Protein AF-A0A8S3Q7H9-F1 (afdb_monomer)

Sequence (263 aa):
MASNHSEPCTARDHDEICCKECISQNHRACKNTRFIDLASKNFKQSQSFVDSEEQLSFILEALENLNKSCKENDSRIKQQETQIRKQIAKIKERIIKQVKFFEESLLKDLTEIKDKSVTRLKRQEKDIGDLITSSKVEKETLEFVSDHGSEKQPFVSISSSKLILEKIENKVKQISESFVATSLIFVESVQKENKTELGSIRLMKTPCSFPFVPYKVCQSQVPVVRKRKTTSFTHLYDIEMHGYSLVGVSGITVLEDKRLFFL

Foldseek 3Di:
DDDPPFQWKAQVVVRDIDGPVCCVPVVVVRPDIGGPVVVCVCVCVDPVVVVVVVVVVVVVVVVVVVVVVVVVVVVVVVVVVVVVVVVVVVVVVVVVVLVVVQVVVQVVQVVVVVVVVVVVVVVLVVVVVVLVVLVVVLVVVLVCCVVPNDPCSNVVSVVVVVVVLVVSLVVVVVCLQPDWDWDKDWAADDDDPDDSHRTHIDIDTHRDPDDDDRDDDDPDDDPPPPPPPPPDDPPDDPPPDPDDDDPDFDDWDQDPVRDTDID

Organism: Mytilus edulis (NCBI:txid6550)

Radius of gyration: 62.71 Å; Cα contacts (8 Å, |Δi|>4): 144; chains: 1; bounding box: 152×47×152 Å

pLDDT: mean 79.43, std 18.63, range [33.88, 97.75]

Secondary structure (DSSP, 8-state):
-----PPPEEETTTTEEE-HHHHHHTSTT-S-EEEHHHHSTTGGGSHHHHHHHHHHHHHHHHHHHHHHHHHHHHHHHHHHHHHHHHHHHHHHHHHHHHHHHHHHHHHHHHHHHHHHHHHHHHHHHHHHHHHHHHHHHHHHHHHHHHHH--TTHHHHHHHHHHHHHHHHHHHHHHHHHH-EEEEEEEEE----TT-S-SEEEEEEEEE------PPPPPP----------------------TT--------EEE-TTS-EEE-

Mean predicted aligned error: 16.5 Å

Structure (mmCIF, N/CA/C/O backbone):
data_AF-A0A8S3Q7H9-F1
#
_entry.id   AF-A0A8S3Q7H9-F1
#
loop_
_atom_site.group_PDB
_atom_site.id
_atom_site.type_symbol
_atom_site.label_atom_id
_atom_site.label_alt_id
_atom_site.label_comp_id
_atom_site.label_asym_id
_atom_site.label_entity_id
_atom_site.label_seq_id
_atom_site.pdbx_PDB_ins_code
_atom_site.Cartn_x
_atom_site.Cartn_y
_atom_site.Cartn_z
_atom_site.occupancy
_atom_site.B_iso_or_equiv
_atom_site.auth_seq_id
_atom_site.auth_comp_id
_atom_site.auth_asym_id
_atom_site.auth_atom_id
_atom_site.pdbx_PDB_model_num
ATOM 1 N N . MET A 1 1 ? 72.740 -21.141 -65.576 1.00 38.81 1 MET A N 1
ATOM 2 C CA . MET A 1 1 ? 71.669 -21.174 -66.594 1.00 38.81 1 MET A CA 1
ATOM 3 C C . MET A 1 1 ? 70.625 -20.158 -66.178 1.00 38.81 1 MET A C 1
ATOM 5 O O . MET A 1 1 ? 70.177 -20.217 -65.042 1.00 38.81 1 MET A O 1
ATOM 9 N N . ALA A 1 2 ? 70.381 -19.159 -67.024 1.00 36.28 2 ALA A N 1
ATOM 10 C CA . ALA A 1 2 ? 69.577 -17.987 -66.695 1.00 36.28 2 ALA A CA 1
ATOM 11 C C . ALA A 1 2 ? 68.101 -18.362 -66.489 1.00 36.28 2 ALA A C 1
ATOM 13 O O . ALA A 1 2 ? 67.516 -19.070 -67.308 1.00 36.28 2 ALA A O 1
ATOM 14 N N . SER A 1 3 ? 67.514 -17.888 -65.393 1.00 38.09 3 SER A N 1
ATOM 15 C CA . SER A 1 3 ? 66.082 -17.949 -65.123 1.00 38.09 3 SER A CA 1
ATOM 16 C C . SER A 1 3 ? 65.346 -17.072 -66.136 1.00 38.09 3 SER A C 1
ATOM 18 O O . SER A 1 3 ? 65.365 -15.846 -66.041 1.00 38.09 3 SER A O 1
ATOM 20 N N . ASN A 1 4 ? 64.725 -17.706 -67.132 1.00 42.19 4 ASN A N 1
ATOM 21 C CA . ASN A 1 4 ? 63.816 -17.055 -68.070 1.00 42.19 4 ASN A CA 1
ATOM 22 C C . ASN A 1 4 ? 62.607 -16.512 -67.297 1.00 42.19 4 ASN A C 1
ATOM 24 O O . ASN A 1 4 ? 61.641 -17.234 -67.060 1.00 42.19 4 ASN A O 1
ATOM 28 N N . HIS A 1 5 ? 62.651 -15.241 -66.905 1.00 48.75 5 HIS A N 1
ATOM 29 C CA . HIS A 1 5 ? 61.461 -14.517 -66.475 1.00 48.75 5 HIS A CA 1
ATOM 30 C C . HIS A 1 5 ? 60.537 -14.377 -67.690 1.00 48.75 5 HIS A C 1
ATOM 32 O O . HIS A 1 5 ? 60.765 -13.556 -68.573 1.00 48.75 5 HIS A O 1
ATOM 38 N N . SER A 1 6 ? 59.537 -15.253 -67.793 1.00 57.50 6 SER A N 1
ATOM 39 C CA . SER A 1 6 ? 58.535 -15.189 -68.853 1.00 57.50 6 SER A CA 1
ATOM 40 C C . SER A 1 6 ? 57.609 -13.999 -68.608 1.00 57.50 6 SER A C 1
ATOM 42 O O . SER A 1 6 ? 56.913 -13.974 -67.592 1.00 57.50 6 SER A O 1
ATOM 44 N N . GLU A 1 7 ? 57.585 -13.041 -69.532 1.00 60.06 7 GLU A N 1
ATOM 45 C CA . GLU A 1 7 ? 56.674 -11.895 -69.471 1.00 60.06 7 GLU A CA 1
ATOM 46 C C . GLU A 1 7 ? 55.203 -12.360 -69.462 1.00 60.06 7 GLU A C 1
ATOM 48 O O . GLU A 1 7 ? 54.816 -13.197 -70.291 1.00 60.06 7 GLU A O 1
ATOM 53 N N . PRO A 1 8 ? 54.372 -11.855 -68.530 1.00 68.12 8 PRO A N 1
ATOM 54 C CA . PRO A 1 8 ? 52.962 -12.205 -68.470 1.00 68.12 8 PRO A CA 1
ATOM 55 C C . PRO A 1 8 ? 52.205 -11.676 -69.691 1.00 68.12 8 PRO A C 1
ATOM 57 O O . PRO A 1 8 ? 52.510 -10.622 -70.256 1.00 68.12 8 PRO A O 1
ATOM 60 N N . CYS A 1 9 ? 51.183 -12.415 -70.101 1.00 73.62 9 CYS A N 1
ATOM 61 C CA . CYS A 1 9 ? 50.367 -12.107 -71.265 1.00 73.62 9 CYS A CA 1
ATOM 62 C C . CYS A 1 9 ? 48.879 -12.234 -70.901 1.00 73.62 9 CYS A C 1
ATOM 64 O O . CYS A 1 9 ? 48.514 -12.900 -69.941 1.00 73.62 9 CYS A O 1
ATOM 66 N N . THR A 1 10 ? 48.008 -11.583 -71.662 1.00 71.44 10 THR A N 1
ATOM 67 C CA . THR A 1 10 ? 46.552 -11.576 -71.451 1.00 71.44 10 THR A CA 1
ATOM 68 C C . THR A 1 10 ? 45.868 -12.318 -72.590 1.00 71.44 10 THR A C 1
ATOM 70 O O . THR A 1 10 ? 46.193 -12.074 -73.757 1.00 71.44 10 THR A O 1
ATOM 73 N N . ALA A 1 11 ? 44.936 -13.216 -72.271 1.00 77.31 11 ALA A N 1
ATOM 74 C CA . ALA A 1 11 ? 44.067 -13.871 -73.245 1.00 77.31 11 ALA A CA 1
ATOM 75 C C . ALA A 1 11 ? 42.687 -13.194 -73.206 1.00 77.31 11 ALA A C 1
ATOM 77 O O . ALA A 1 11 ? 41.846 -13.530 -72.377 1.00 77.31 11 ALA A O 1
ATOM 78 N N . ARG A 1 12 ? 42.440 -12.223 -74.101 1.00 67.00 12 ARG A N 1
ATOM 79 C CA . ARG A 1 12 ? 41.184 -11.437 -74.098 1.00 67.00 12 ARG A CA 1
ATOM 80 C C . ARG A 1 12 ? 39.926 -12.265 -74.324 1.00 67.00 12 ARG A C 1
ATOM 82 O O . ARG A 1 12 ? 38.855 -11.836 -73.923 1.00 67.00 12 ARG A O 1
ATOM 89 N N . ASP A 1 13 ? 40.056 -13.419 -74.969 1.00 74.44 13 ASP A N 1
ATOM 90 C CA . ASP A 1 13 ? 38.919 -14.302 -75.240 1.00 74.44 13 ASP A CA 1
ATOM 91 C C . ASP A 1 13 ? 38.351 -14.920 -73.938 1.00 74.44 13 ASP A C 1
ATOM 93 O O . ASP A 1 13 ? 37.234 -15.434 -73.948 1.00 74.44 13 ASP A O 1
ATOM 97 N N . HIS A 1 14 ? 39.090 -14.826 -72.820 1.00 76.44 14 HIS A N 1
ATOM 98 C CA . HIS A 1 14 ? 38.699 -15.328 -71.495 1.00 76.44 14 HIS A CA 1
ATOM 99 C C . HIS A 1 14 ? 38.845 -14.298 -70.360 1.00 76.44 14 HIS A C 1
ATOM 101 O O . HIS A 1 14 ? 38.475 -14.597 -69.235 1.00 76.44 14 HIS A O 1
ATOM 107 N N . ASP A 1 15 ? 39.361 -13.099 -70.652 1.00 75.88 15 ASP A N 1
ATOM 108 C CA . ASP A 1 15 ? 39.673 -12.045 -69.670 1.00 75.88 15 ASP A CA 1
ATOM 109 C C . ASP A 1 15 ? 40.596 -12.509 -68.520 1.00 75.88 15 ASP A C 1
ATOM 111 O O . ASP A 1 15 ? 40.444 -12.137 -67.360 1.00 75.88 15 ASP A O 1
ATOM 115 N N . GLU A 1 16 ? 41.587 -13.343 -68.856 1.00 81.12 16 GLU A N 1
ATOM 116 C CA . GLU A 1 16 ? 42.536 -13.925 -67.901 1.00 81.12 16 GLU A CA 1
ATOM 117 C C . GLU A 1 16 ? 43.980 -13.459 -68.163 1.00 81.12 16 GLU A C 1
ATOM 119 O O . GLU A 1 16 ? 44.413 -13.260 -69.308 1.00 81.12 16 GLU A O 1
ATOM 124 N N . ILE A 1 17 ? 44.755 -13.316 -67.080 1.00 85.25 17 ILE A N 1
ATOM 125 C CA . ILE A 1 17 ? 46.211 -13.134 -67.133 1.00 85.25 17 ILE A CA 1
ATOM 126 C C . ILE A 1 17 ? 46.859 -14.517 -67.082 1.00 85.25 17 ILE A C 1
ATOM 128 O O . ILE A 1 17 ? 46.689 -15.263 -66.119 1.00 85.25 17 ILE A O 1
ATOM 132 N N . CYS A 1 18 ? 47.650 -14.843 -68.097 1.00 82.12 18 CYS A N 1
ATOM 133 C CA . CYS A 1 18 ? 48.280 -16.144 -68.254 1.00 82.12 18 CYS A CA 1
ATOM 134 C C . CYS A 1 18 ? 49.805 -16.001 -68.353 1.00 82.12 18 CYS A C 1
ATOM 136 O O . CYS A 1 18 ? 50.338 -15.033 -68.907 1.00 82.12 18 CYS A O 1
ATOM 138 N N . CYS A 1 19 ? 50.538 -17.006 -67.872 1.00 84.56 19 CYS A N 1
ATOM 139 C CA . CYS A 1 19 ? 51.955 -17.121 -68.197 1.00 84.56 19 CYS A CA 1
ATOM 140 C C . CYS A 1 19 ? 52.137 -17.559 -69.664 1.00 84.56 19 CYS A C 1
ATOM 142 O O . CYS A 1 19 ? 51.211 -18.050 -70.320 1.00 84.56 19 CYS A O 1
ATOM 144 N N . LYS A 1 20 ? 53.360 -17.415 -70.182 1.00 81.81 20 LYS A N 1
ATOM 145 C CA . LYS A 1 20 ? 53.704 -17.771 -71.568 1.00 81.81 20 LYS A CA 1
ATOM 146 C C . LYS A 1 20 ? 53.416 -19.242 -71.907 1.00 81.81 20 LYS A C 1
ATOM 148 O O . LYS A 1 20 ? 53.042 -19.541 -73.039 1.00 81.81 20 LYS A O 1
ATOM 153 N N . GLU A 1 21 ? 53.578 -20.145 -70.941 1.00 83.88 21 GLU A N 1
ATOM 154 C CA . GLU A 1 21 ? 53.329 -21.584 -71.113 1.00 83.88 21 GLU A CA 1
ATOM 155 C C . GLU A 1 21 ? 51.835 -21.904 -71.215 1.00 83.88 21 GLU A C 1
ATOM 157 O O . GLU A 1 21 ? 51.423 -22.635 -72.112 1.00 83.88 21 GLU A O 1
ATOM 162 N N . CYS A 1 22 ? 50.996 -21.287 -70.379 1.00 83.19 22 CYS A N 1
ATOM 163 C CA . CYS A 1 22 ? 49.544 -21.439 -70.484 1.00 83.19 22 CYS A CA 1
ATOM 164 C C . CYS A 1 22 ? 49.024 -20.961 -71.845 1.00 83.19 22 CYS A C 1
ATOM 166 O O . CYS A 1 22 ? 48.135 -21.588 -72.419 1.00 83.19 22 CYS A O 1
ATOM 168 N N . ILE A 1 23 ? 49.605 -19.895 -72.409 1.00 80.75 23 ILE A N 1
ATOM 169 C CA . ILE A 1 23 ? 49.204 -19.415 -73.737 1.00 80.75 23 ILE A CA 1
ATOM 170 C C . ILE A 1 23 ? 49.595 -20.379 -74.851 1.00 80.75 23 ILE A C 1
ATOM 172 O O . ILE A 1 23 ? 48.806 -20.601 -75.767 1.00 80.75 23 ILE A O 1
ATOM 176 N N . SER A 1 24 ? 50.779 -20.985 -74.774 1.00 82.06 24 SER A N 1
ATOM 177 C CA . SER A 1 24 ? 51.229 -21.928 -75.799 1.00 82.06 24 SER A CA 1
ATOM 178 C C . SER A 1 24 ? 50.514 -23.281 -75.733 1.00 82.06 24 SER A C 1
ATOM 180 O O . SER A 1 24 ? 50.385 -23.936 -76.770 1.00 82.06 24 SER A O 1
ATOM 182 N N . GLN A 1 25 ? 50.037 -23.686 -74.552 1.00 85.00 25 GLN A N 1
ATOM 183 C CA . GLN A 1 25 ? 49.394 -24.985 -74.332 1.00 85.00 25 GLN A CA 1
ATOM 184 C C . GLN A 1 25 ? 47.864 -24.916 -74.379 1.00 85.00 25 GLN A C 1
ATOM 186 O O . GLN A 1 25 ? 47.245 -25.650 -75.145 1.00 85.00 25 GLN A O 1
ATOM 191 N N . ASN A 1 26 ? 47.259 -24.014 -73.606 1.00 82.69 26 ASN A N 1
ATOM 192 C CA . ASN A 1 26 ? 45.813 -24.001 -73.359 1.00 82.69 26 ASN A CA 1
ATOM 193 C C . ASN A 1 26 ? 45.081 -22.912 -74.151 1.00 82.69 26 ASN A C 1
ATOM 195 O O . ASN A 1 26 ? 43.916 -23.086 -74.496 1.00 82.69 26 ASN A O 1
ATOM 199 N N . HIS A 1 27 ? 45.770 -21.826 -74.513 1.00 82.19 27 HIS A N 1
ATOM 200 C CA . HIS A 1 27 ? 45.178 -20.701 -75.251 1.00 82.19 27 HIS A CA 1
ATOM 201 C C . HIS A 1 27 ? 45.748 -20.536 -76.664 1.00 82.19 27 HIS A C 1
ATOM 203 O O . HIS A 1 27 ? 45.635 -19.472 -77.267 1.00 82.19 27 HIS A O 1
ATOM 209 N N . ARG A 1 28 ? 46.327 -21.599 -77.243 1.00 78.62 28 ARG A N 1
ATOM 210 C CA . ARG A 1 28 ? 46.932 -21.562 -78.588 1.00 78.62 28 ARG A CA 1
ATOM 211 C C . ARG A 1 28 ? 45.926 -21.202 -79.689 1.00 78.62 28 ARG A C 1
ATOM 213 O O . ARG A 1 28 ? 46.313 -20.676 -80.728 1.00 78.62 28 ARG A O 1
ATOM 220 N N . ALA A 1 29 ? 44.650 -21.516 -79.465 1.00 80.19 29 ALA A N 1
ATOM 221 C CA . ALA A 1 29 ? 43.545 -21.189 -80.362 1.00 80.19 29 ALA A CA 1
ATOM 222 C C . ALA A 1 29 ? 42.923 -19.802 -80.100 1.00 80.19 29 ALA A C 1
ATOM 224 O O . ALA A 1 29 ? 42.110 -19.349 -80.910 1.00 80.19 29 ALA A O 1
ATOM 225 N N . CYS A 1 30 ? 43.294 -19.123 -79.009 1.00 82.75 30 CYS A N 1
ATOM 226 C CA . CYS A 1 30 ? 42.812 -17.779 -78.709 1.00 82.75 30 CYS A CA 1
ATOM 227 C C . CYS A 1 30 ? 43.426 -16.791 -79.701 1.00 82.75 30 CYS A C 1
ATOM 229 O O . CYS A 1 30 ? 44.640 -16.745 -79.903 1.00 82.75 30 CYS A O 1
ATOM 231 N N . LYS A 1 31 ? 42.575 -15.995 -80.343 1.00 77.38 31 LYS A N 1
ATOM 232 C CA . LYS A 1 31 ? 42.990 -15.093 -81.427 1.00 77.38 31 LYS A CA 1
ATOM 233 C C . LYS A 1 31 ? 43.490 -13.753 -80.894 1.00 77.38 31 LYS A C 1
ATOM 235 O O . LYS A 1 31 ? 44.189 -13.039 -81.607 1.00 77.38 31 LYS A O 1
ATOM 240 N N . ASN A 1 32 ? 43.157 -13.421 -79.646 1.00 78.56 32 ASN A N 1
ATOM 241 C CA . ASN A 1 32 ? 43.410 -12.110 -79.055 1.00 78.56 32 ASN A CA 1
ATOM 242 C C . ASN A 1 32 ? 44.329 -12.180 -77.826 1.00 78.56 32 ASN A C 1
ATOM 244 O O . ASN A 1 32 ? 43.972 -11.715 -76.742 1.00 78.56 32 ASN A O 1
ATOM 248 N N . THR A 1 33 ? 45.529 -12.737 -77.987 1.00 80.31 33 THR A N 1
ATOM 249 C CA . THR A 1 33 ? 46.564 -12.704 -76.942 1.00 80.31 33 THR A CA 1
ATOM 250 C C . THR A 1 33 ? 47.440 -11.456 -77.073 1.00 80.31 33 THR A C 1
ATOM 252 O O . THR A 1 33 ? 47.929 -11.164 -78.166 1.00 80.31 33 THR A O 1
ATOM 255 N N . ARG A 1 34 ? 47.673 -10.716 -75.982 1.00 81.00 34 ARG A N 1
ATOM 256 C CA . ARG A 1 34 ? 48.571 -9.541 -75.959 1.00 81.00 34 ARG A CA 1
ATOM 257 C C . ARG A 1 34 ? 49.481 -9.563 -74.734 1.00 81.00 34 ARG A C 1
ATOM 259 O O . ARG A 1 34 ? 49.037 -9.967 -73.663 1.00 81.00 34 ARG A O 1
ATOM 266 N N . PHE A 1 35 ? 50.719 -9.082 -74.867 1.00 84.25 35 PHE A N 1
ATOM 267 C CA . PHE A 1 35 ? 51.605 -8.857 -73.717 1.00 84.25 35 PHE A CA 1
ATOM 268 C C . PHE A 1 35 ? 50.964 -7.893 -72.718 1.00 84.25 35 PHE A C 1
ATOM 270 O O . PHE A 1 35 ? 50.289 -6.938 -73.120 1.00 84.25 35 PHE A O 1
ATOM 277 N N . ILE A 1 36 ? 51.183 -8.132 -71.424 1.00 83.38 36 ILE A N 1
ATOM 278 C CA . ILE A 1 36 ? 50.558 -7.337 -70.364 1.00 83.38 36 ILE A CA 1
ATOM 279 C C . ILE A 1 36 ? 50.950 -5.855 -70.435 1.00 83.38 36 ILE A C 1
ATOM 281 O O . ILE A 1 36 ? 50.100 -5.001 -70.207 1.00 83.38 36 ILE A O 1
ATOM 285 N N . ASP A 1 37 ? 52.176 -5.526 -70.846 1.00 81.44 37 ASP A N 1
ATOM 286 C CA . ASP A 1 37 ? 52.644 -4.136 -70.971 1.00 81.44 37 ASP A CA 1
ATOM 287 C C . ASP A 1 37 ? 51.863 -3.352 -72.035 1.00 81.44 37 ASP A C 1
ATOM 289 O O . ASP A 1 37 ? 51.555 -2.173 -71.873 1.00 81.44 37 ASP A O 1
ATOM 293 N N . LEU A 1 38 ? 51.480 -4.028 -73.122 1.00 81.38 38 LEU A N 1
ATOM 294 C CA . LEU A 1 38 ? 50.647 -3.458 -74.182 1.00 81.38 38 LEU A CA 1
ATOM 295 C C . LEU A 1 38 ? 49.169 -3.405 -73.781 1.00 81.38 38 LEU A C 1
ATOM 297 O O . LEU A 1 38 ? 48.474 -2.469 -74.169 1.00 81.38 38 LEU A O 1
ATOM 301 N N . ALA A 1 39 ? 48.686 -4.398 -73.029 1.00 80.25 39 ALA A N 1
ATOM 302 C CA . ALA A 1 39 ? 47.300 -4.463 -72.563 1.00 80.25 39 ALA A CA 1
ATOM 303 C C . ALA A 1 39 ? 47.006 -3.475 -71.419 1.00 80.25 39 ALA A C 1
ATOM 305 O O . ALA A 1 39 ? 45.912 -2.922 -71.357 1.00 80.25 39 ALA A O 1
ATOM 306 N N . SER A 1 40 ? 47.986 -3.225 -70.549 1.00 84.62 40 SER A N 1
ATOM 307 C CA . SER A 1 40 ? 47.902 -2.289 -69.420 1.00 84.62 40 SER A CA 1
ATOM 308 C C . SER A 1 40 ? 48.192 -0.838 -69.815 1.00 84.62 40 SER A C 1
ATOM 310 O O . SER A 1 40 ? 47.934 0.084 -69.033 1.00 84.62 40 SER A O 1
ATOM 312 N N . LYS A 1 41 ? 48.702 -0.606 -71.033 1.00 87.69 41 LYS A N 1
ATOM 313 C CA . LYS A 1 41 ? 48.972 0.738 -71.539 1.00 87.69 41 LYS A CA 1
ATOM 314 C C . LYS A 1 41 ? 47.684 1.558 -71.541 1.00 87.69 41 LYS A C 1
ATOM 316 O O . LYS A 1 41 ? 46.697 1.196 -72.172 1.00 87.69 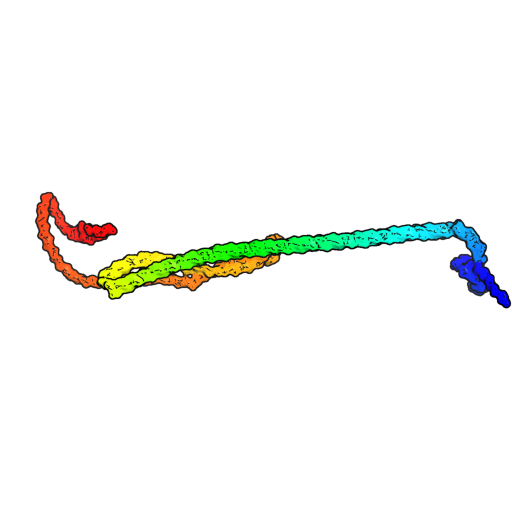41 LYS A O 1
ATOM 321 N N . ASN A 1 42 ? 47.725 2.687 -70.845 1.00 86.31 42 ASN A N 1
ATOM 322 C CA . ASN A 1 42 ? 46.598 3.587 -70.613 1.00 86.31 42 ASN A CA 1
ATOM 323 C C . ASN A 1 42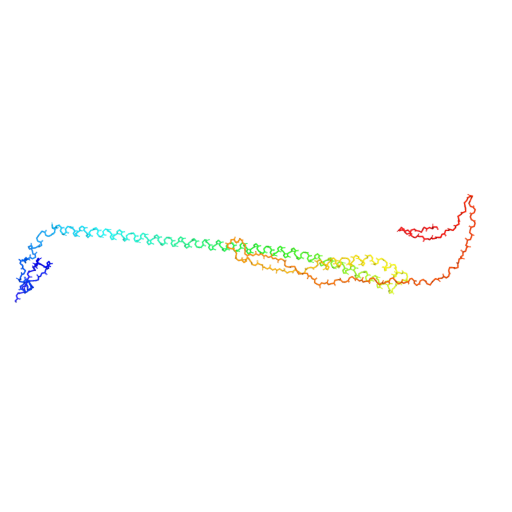 ? 45.418 2.993 -69.809 1.00 86.31 42 ASN A C 1
ATOM 325 O O . ASN A 1 42 ? 44.348 3.595 -69.776 1.00 86.31 42 ASN A O 1
ATOM 329 N N . PHE A 1 43 ? 45.574 1.835 -69.147 1.00 87.38 43 PHE A N 1
ATOM 330 C CA . PHE A 1 43 ? 44.482 1.208 -68.385 1.00 87.38 43 PHE A CA 1
ATOM 331 C C . PHE A 1 43 ? 43.998 2.086 -67.224 1.00 87.38 43 PHE A C 1
ATOM 333 O O . PHE A 1 43 ? 42.801 2.156 -66.971 1.00 87.38 43 PHE A O 1
ATOM 340 N N . LYS A 1 44 ? 44.903 2.838 -66.583 1.00 88.81 44 LYS A N 1
ATOM 341 C CA . LYS A 1 44 ? 44.552 3.825 -65.545 1.00 88.81 44 LYS A CA 1
ATOM 342 C C . LYS A 1 44 ? 43.664 4.962 -66.065 1.00 88.81 44 LYS A C 1
ATOM 344 O O . LYS A 1 44 ? 42.975 5.596 -65.284 1.00 88.81 44 LYS A O 1
ATOM 349 N N . GLN A 1 45 ? 43.701 5.232 -67.369 1.00 91.88 45 GLN A N 1
ATOM 350 C CA . GLN A 1 45 ? 42.846 6.208 -68.046 1.00 91.88 45 GLN A CA 1
ATOM 351 C C . GLN A 1 45 ? 41.614 5.551 -68.690 1.00 91.88 45 GLN A C 1
ATOM 353 O O . GLN A 1 45 ? 40.842 6.232 -69.361 1.00 91.88 45 GLN A O 1
ATOM 358 N N . SER A 1 46 ? 41.444 4.231 -68.550 1.00 93.25 46 SER A N 1
ATOM 359 C CA . SER A 1 46 ? 40.263 3.540 -69.063 1.00 93.25 46 SER A CA 1
ATOM 360 C C . SER A 1 46 ? 39.044 3.857 -68.204 1.00 93.25 46 SER A C 1
ATOM 362 O O . SER A 1 46 ? 39.155 3.978 -66.983 1.00 93.25 46 SER A O 1
ATOM 364 N N . GLN A 1 47 ? 37.872 3.929 -68.838 1.00 93.19 47 GLN A N 1
ATOM 365 C CA . GLN A 1 47 ? 36.619 4.189 -68.132 1.00 93.19 47 GLN A CA 1
ATOM 366 C C . GLN A 1 47 ? 36.363 3.149 -67.033 1.00 93.19 47 GLN A C 1
ATOM 368 O O . GLN A 1 47 ? 35.993 3.519 -65.935 1.00 93.19 47 GLN A O 1
ATOM 373 N N . SER A 1 48 ? 36.666 1.867 -67.270 1.00 90.06 48 SER A N 1
ATOM 374 C CA . SER A 1 48 ? 36.471 0.805 -66.273 1.00 90.06 48 SER A CA 1
ATOM 375 C C . SER A 1 48 ? 37.318 0.982 -65.010 1.00 90.06 48 SER A C 1
ATOM 377 O O . SER A 1 48 ? 36.870 0.612 -63.927 1.00 90.06 48 SER A O 1
ATOM 379 N N . PHE A 1 49 ? 38.534 1.530 -65.131 1.00 93.62 49 PHE A N 1
ATOM 380 C CA . PHE A 1 49 ? 39.364 1.846 -63.967 1.00 93.62 49 PHE A CA 1
ATOM 381 C C . PHE A 1 49 ? 38.766 3.014 -63.177 1.00 93.62 49 PHE A C 1
ATOM 383 O O . PHE A 1 49 ? 38.601 2.892 -61.967 1.00 93.62 49 PHE A O 1
ATOM 390 N N . VAL A 1 50 ? 38.383 4.092 -63.873 1.00 95.00 50 VAL A N 1
ATOM 391 C CA . VAL A 1 50 ? 37.740 5.272 -63.270 1.00 95.00 50 VAL A CA 1
ATOM 392 C C . VAL A 1 50 ? 36.421 4.887 -62.590 1.00 95.00 50 VAL A C 1
ATOM 394 O O . VAL A 1 50 ? 36.242 5.179 -61.414 1.00 95.00 50 VAL A O 1
ATOM 397 N N . ASP A 1 51 ? 35.552 4.135 -63.270 1.00 95.50 51 ASP A N 1
ATOM 398 C CA . ASP A 1 51 ? 34.278 3.650 -62.725 1.00 95.50 51 ASP A CA 1
ATOM 399 C C . ASP A 1 51 ? 34.492 2.794 -61.469 1.00 95.50 51 ASP A C 1
ATOM 401 O O . ASP A 1 51 ? 33.745 2.910 -60.501 1.00 95.50 51 ASP A O 1
ATOM 405 N N . SER A 1 52 ? 35.511 1.925 -61.464 1.00 95.00 52 SER A N 1
ATOM 406 C CA . SER A 1 52 ? 35.821 1.077 -60.304 1.00 95.00 52 SER A CA 1
ATOM 407 C C . SER A 1 52 ? 36.341 1.898 -59.121 1.00 95.00 52 SER A C 1
ATOM 409 O O . SER A 1 52 ? 35.981 1.623 -57.978 1.00 95.00 52 SER A O 1
ATOM 411 N N . GLU A 1 53 ? 37.175 2.909 -59.378 1.00 96.06 53 GLU A N 1
ATOM 412 C CA . GLU A 1 53 ? 37.684 3.833 -58.359 1.00 96.06 53 GLU A CA 1
ATOM 413 C C . GLU A 1 53 ? 36.560 4.689 -57.754 1.00 96.06 53 GLU A C 1
ATOM 415 O O . GLU A 1 53 ? 36.465 4.813 -56.528 1.00 96.06 53 GLU A O 1
ATOM 420 N N . GLU A 1 54 ? 35.662 5.216 -58.589 1.00 96.38 54 GLU A N 1
ATOM 421 C CA . GLU A 1 54 ? 34.471 5.951 -58.152 1.00 96.38 54 GLU A CA 1
ATOM 422 C C . GLU A 1 54 ? 33.517 5.054 -57.351 1.00 96.38 54 GLU A C 1
ATOM 424 O O . GLU A 1 54 ? 33.070 5.441 -56.269 1.00 96.38 54 GLU A O 1
ATOM 429 N N . GLN A 1 55 ? 33.254 3.826 -57.818 1.00 97.12 55 GLN A N 1
ATOM 430 C CA . GLN A 1 55 ? 32.418 2.858 -57.100 1.00 97.12 55 GLN A CA 1
ATOM 431 C C . GLN A 1 55 ? 33.004 2.498 -55.735 1.00 97.12 55 GLN A C 1
ATOM 433 O O . GLN A 1 55 ? 32.276 2.486 -54.742 1.00 97.12 55 GLN A O 1
ATOM 438 N N . LEU A 1 56 ? 34.309 2.223 -55.657 1.00 97.19 56 LEU A N 1
ATOM 439 C CA . LEU A 1 56 ? 34.973 1.938 -54.385 1.00 97.19 56 LEU A 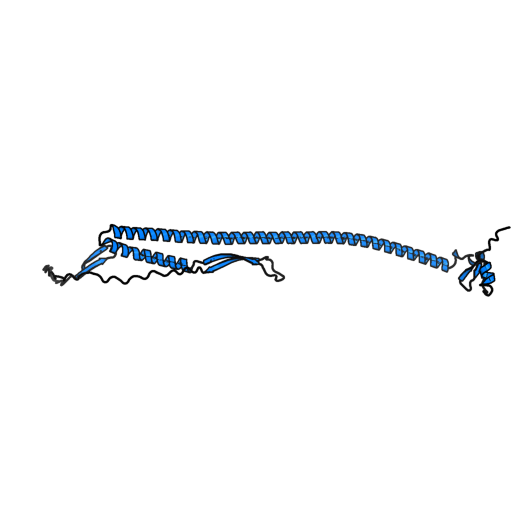CA 1
ATOM 440 C C . LEU A 1 56 ? 34.920 3.141 -53.443 1.00 97.19 56 LEU A C 1
ATOM 442 O O . LEU A 1 56 ? 34.645 2.960 -52.259 1.00 97.19 56 LEU A O 1
ATOM 446 N N . SER A 1 57 ? 35.122 4.356 -53.956 1.00 97.44 57 SER A N 1
ATOM 447 C CA . SER A 1 57 ? 35.037 5.580 -53.152 1.00 97.44 57 SER A CA 1
ATOM 448 C C . SER A 1 57 ? 33.629 5.783 -52.587 1.00 97.44 57 SER A C 1
ATOM 450 O O . SER A 1 57 ? 33.473 6.018 -51.390 1.00 97.44 57 SER A O 1
ATOM 452 N N . PHE A 1 58 ? 32.598 5.591 -53.416 1.00 97.44 58 PHE A N 1
ATOM 453 C CA . PHE A 1 58 ? 31.198 5.648 -52.991 1.00 97.44 58 PHE A CA 1
ATOM 454 C C . PHE A 1 58 ? 30.866 4.580 -51.936 1.00 97.44 58 PHE A C 1
ATOM 456 O O . PHE A 1 58 ? 30.219 4.875 -50.930 1.00 97.44 58 PHE A O 1
ATOM 463 N N . ILE A 1 59 ? 31.328 3.338 -52.130 1.00 97.44 59 ILE A N 1
ATOM 464 C CA . ILE A 1 59 ? 31.130 2.250 -51.161 1.00 97.44 59 ILE A CA 1
ATOM 465 C C . ILE A 1 59 ? 31.810 2.585 -49.830 1.00 97.44 59 ILE A C 1
ATOM 467 O O . ILE A 1 59 ? 31.206 2.383 -48.776 1.00 97.44 59 ILE A O 1
ATOM 471 N N . LEU A 1 60 ? 33.040 3.103 -49.858 1.00 97.62 60 LEU A N 1
ATOM 472 C CA . LEU A 1 60 ? 33.764 3.497 -48.649 1.00 97.62 60 LEU A CA 1
ATOM 473 C C . LEU A 1 60 ? 33.020 4.596 -47.885 1.00 97.62 60 LEU A C 1
ATOM 475 O O . LEU A 1 60 ? 32.783 4.436 -46.688 1.00 97.62 60 LEU A O 1
ATOM 479 N N . GLU A 1 61 ? 32.564 5.647 -48.568 1.00 97.56 61 GLU A N 1
ATOM 480 C CA . GLU A 1 61 ? 31.771 6.715 -47.949 1.00 97.56 61 GLU A CA 1
ATOM 481 C C . GLU A 1 61 ? 30.464 6.173 -47.337 1.00 97.56 61 GLU A C 1
ATOM 483 O O . GLU A 1 61 ? 30.099 6.506 -46.204 1.00 97.56 61 GLU A O 1
ATOM 488 N N . ALA A 1 62 ? 29.765 5.280 -48.045 1.00 96.62 62 ALA A N 1
ATOM 489 C CA . ALA A 1 62 ? 28.559 4.636 -47.533 1.00 96.62 62 ALA A CA 1
ATOM 490 C C . ALA A 1 62 ? 28.840 3.800 -46.270 1.00 96.62 62 ALA A C 1
ATOM 492 O O . ALA A 1 62 ? 28.082 3.873 -45.298 1.00 96.62 62 ALA A O 1
ATOM 493 N N . LEU A 1 63 ? 29.938 3.038 -46.247 1.00 97.12 63 LEU A N 1
ATOM 494 C CA . LEU A 1 63 ? 30.348 2.240 -45.088 1.00 97.12 63 LEU A CA 1
ATOM 495 C C . LEU A 1 63 ? 30.735 3.116 -43.889 1.00 97.12 63 LEU A C 1
ATOM 497 O O . LEU A 1 63 ? 30.372 2.793 -42.754 1.00 97.12 63 LEU A O 1
ATOM 501 N N . GLU A 1 64 ? 31.423 4.235 -44.114 1.00 97.75 64 GLU A N 1
ATOM 502 C CA . GLU A 1 64 ? 31.759 5.197 -43.062 1.00 97.75 64 GLU A CA 1
ATOM 503 C C . GLU A 1 64 ? 30.504 5.831 -42.450 1.00 97.75 64 GLU A C 1
ATOM 505 O O . GLU A 1 64 ? 30.361 5.876 -41.221 1.00 97.75 64 GLU A O 1
ATOM 510 N N . ASN A 1 65 ? 29.552 6.238 -43.294 1.00 96.88 65 ASN A N 1
ATOM 511 C CA . ASN A 1 65 ? 28.265 6.780 -42.863 1.00 96.88 65 ASN A CA 1
ATOM 512 C C . ASN A 1 65 ? 27.438 5.749 -42.076 1.00 96.88 65 ASN A C 1
ATOM 514 O O . ASN A 1 65 ? 26.888 6.073 -41.018 1.00 96.88 65 ASN A O 1
ATOM 518 N N . LEU A 1 66 ? 27.399 4.491 -42.530 1.00 96.75 66 LEU A N 1
ATOM 519 C CA . LEU A 1 66 ? 26.751 3.396 -41.801 1.00 96.75 66 LEU A CA 1
ATOM 520 C C . LEU A 1 66 ? 27.410 3.158 -40.439 1.00 96.75 66 LEU A C 1
ATOM 522 O O . LEU A 1 66 ? 26.713 3.059 -39.429 1.00 96.75 66 LEU A O 1
ATOM 526 N N . ASN A 1 67 ? 28.742 3.124 -40.376 1.00 96.31 67 ASN A N 1
ATOM 527 C CA . ASN A 1 67 ? 29.476 2.950 -39.123 1.00 96.31 67 ASN A CA 1
ATOM 528 C C . ASN A 1 67 ? 29.187 4.090 -38.131 1.00 96.31 67 ASN A C 1
ATOM 530 O O . ASN A 1 67 ? 28.975 3.849 -36.940 1.00 96.31 67 ASN A O 1
ATOM 534 N N . LYS A 1 68 ? 29.126 5.336 -38.616 1.00 97.06 68 LYS A N 1
ATOM 535 C CA . LYS A 1 68 ? 28.737 6.493 -37.801 1.00 97.06 68 LYS A CA 1
ATOM 536 C C . LYS A 1 68 ? 27.310 6.346 -37.269 1.00 97.06 68 LYS A C 1
ATOM 538 O O . LYS A 1 68 ? 27.105 6.478 -36.063 1.00 97.06 68 LYS A O 1
ATOM 543 N N . SER A 1 69 ? 26.354 5.986 -38.127 1.00 96.31 69 SER A N 1
ATOM 544 C CA . SER A 1 69 ? 24.961 5.759 -37.723 1.00 96.31 69 SER A CA 1
ATOM 545 C C . SER A 1 69 ? 24.831 4.640 -36.681 1.00 96.31 69 SER A C 1
ATOM 547 O O . SER A 1 69 ? 24.118 4.791 -35.689 1.00 96.31 69 SER A O 1
ATOM 549 N N . CYS A 1 70 ? 25.577 3.540 -36.835 1.00 95.75 70 CYS A N 1
ATOM 550 C CA . CYS A 1 70 ? 25.629 2.459 -35.850 1.00 95.75 70 CYS A CA 1
ATOM 551 C C . CYS A 1 70 ? 26.118 2.948 -34.478 1.00 95.75 70 CYS A C 1
ATOM 553 O O . CYS A 1 70 ? 25.499 2.629 -33.462 1.00 95.75 70 CYS A O 1
ATOM 555 N N . LYS A 1 71 ? 27.181 3.762 -34.433 1.00 96.62 71 LYS A N 1
ATOM 556 C CA . LYS A 1 71 ? 27.707 4.337 -33.181 1.00 96.62 71 LYS A CA 1
ATOM 557 C C . LYS A 1 71 ? 26.720 5.302 -32.521 1.00 96.62 71 LYS A C 1
ATOM 559 O O . LYS A 1 71 ? 26.550 5.275 -31.302 1.00 96.62 71 LYS A O 1
ATOM 564 N N . GLU A 1 72 ? 26.053 6.138 -33.312 1.00 96.69 72 GLU A N 1
ATOM 565 C CA . GLU A 1 72 ? 25.016 7.051 -32.817 1.00 96.69 72 GLU A CA 1
ATOM 566 C C . GLU A 1 72 ? 23.814 6.282 -32.252 1.00 96.69 72 GLU A C 1
ATOM 568 O O . GLU A 1 72 ? 23.323 6.604 -31.167 1.00 96.69 72 GLU A O 1
ATOM 573 N N . ASN A 1 73 ? 23.382 5.221 -32.940 1.00 96.19 73 ASN A N 1
ATOM 574 C CA . ASN A 1 73 ? 22.304 4.350 -32.482 1.00 96.19 73 ASN A CA 1
ATOM 575 C C . ASN A 1 73 ? 22.666 3.618 -31.182 1.00 96.19 73 ASN A C 1
ATOM 577 O O . ASN A 1 73 ? 21.847 3.604 -30.266 1.00 96.19 73 ASN A O 1
ATOM 581 N N . ASP A 1 74 ? 23.878 3.066 -31.063 1.00 96.81 74 ASP A N 1
ATOM 582 C CA . ASP A 1 74 ? 24.356 2.424 -29.827 1.00 96.81 74 ASP A CA 1
ATOM 583 C C . ASP A 1 74 ? 24.343 3.403 -28.640 1.00 96.81 74 ASP A C 1
ATOM 585 O O . ASP A 1 74 ? 23.800 3.104 -27.573 1.00 96.81 74 ASP A O 1
ATOM 589 N N . SER A 1 75 ? 24.853 4.622 -28.847 1.00 97.06 75 SER A N 1
ATOM 590 C CA . SER A 1 75 ? 24.814 5.681 -27.834 1.00 97.06 75 SER A CA 1
ATOM 591 C C . SER A 1 75 ? 23.376 6.030 -27.429 1.00 97.06 75 SER A C 1
ATOM 593 O O . SER A 1 75 ? 23.059 6.093 -26.236 1.00 97.06 75 SER A O 1
ATOM 595 N N . ARG A 1 76 ? 22.470 6.183 -28.405 1.00 97.50 76 ARG A N 1
ATOM 596 C CA . ARG A 1 76 ? 21.051 6.468 -28.151 1.00 97.50 76 ARG A CA 1
ATOM 597 C C . ARG A 1 76 ? 20.378 5.349 -27.358 1.00 97.50 76 ARG A C 1
ATOM 599 O O . ARG A 1 76 ? 19.656 5.647 -26.409 1.00 97.50 76 ARG A O 1
ATOM 606 N N . ILE A 1 77 ? 20.638 4.086 -27.694 1.00 97.31 77 ILE A N 1
ATOM 607 C CA . ILE A 1 77 ? 20.085 2.926 -26.980 1.00 97.31 77 ILE A CA 1
ATOM 608 C C . ILE A 1 77 ? 20.556 2.922 -25.520 1.00 97.31 77 ILE A C 1
ATOM 610 O O . ILE A 1 77 ? 19.731 2.808 -24.615 1.00 97.31 77 ILE A O 1
ATOM 614 N N . LYS A 1 78 ? 21.850 3.140 -25.261 1.00 97.25 78 LYS A N 1
ATOM 615 C CA . LYS A 1 78 ? 22.401 3.217 -23.892 1.00 97.25 78 LYS A CA 1
ATOM 616 C C . LYS A 1 78 ? 21.794 4.363 -23.076 1.00 97.25 78 LYS A C 1
ATOM 618 O O . LYS A 1 78 ? 21.492 4.210 -21.885 1.00 97.25 78 LYS A O 1
ATOM 623 N N . GLN A 1 79 ? 21.577 5.518 -23.707 1.00 97.12 79 GLN A N 1
ATOM 624 C CA . GLN A 1 79 ? 20.893 6.646 -23.071 1.00 97.12 79 GLN A CA 1
ATOM 625 C C . GLN A 1 79 ? 19.434 6.309 -22.740 1.00 97.12 79 GLN A C 1
ATOM 627 O O . GLN A 1 79 ? 18.989 6.564 -21.618 1.00 97.12 79 GLN A O 1
ATOM 632 N N . GLN A 1 80 ? 18.704 5.701 -23.679 1.00 96.75 80 GLN A N 1
ATOM 633 C CA . GLN A 1 80 ? 17.319 5.270 -23.479 1.00 96.75 80 GLN A CA 1
ATOM 634 C C . GLN A 1 80 ? 17.208 4.223 -22.367 1.00 96.75 80 GLN A C 1
ATOM 636 O O . GLN A 1 80 ? 16.359 4.363 -21.489 1.00 96.75 80 GLN A O 1
ATOM 641 N N . GLU A 1 81 ? 18.101 3.234 -22.327 1.00 97.38 81 GLU A N 1
ATOM 642 C CA . GLU A 1 81 ? 18.151 2.241 -21.252 1.00 97.38 81 GLU A CA 1
ATOM 643 C C . GLU A 1 81 ? 18.306 2.918 -19.882 1.00 97.38 81 GLU A C 1
ATOM 645 O O . GLU A 1 81 ? 17.564 2.634 -18.938 1.00 97.38 81 GLU A O 1
ATOM 650 N N . THR A 1 82 ? 19.225 3.880 -19.779 1.00 97.25 82 THR A N 1
ATOM 651 C CA . THR A 1 82 ? 19.449 4.640 -18.544 1.00 97.25 82 THR A CA 1
ATOM 652 C C . THR A 1 82 ? 18.201 5.426 -18.128 1.00 97.25 82 THR A C 1
ATOM 654 O O . THR A 1 82 ? 17.856 5.474 -16.942 1.00 97.25 82 THR A O 1
ATOM 657 N N . GLN A 1 83 ? 17.497 6.040 -19.082 1.00 97.75 83 GLN A N 1
ATOM 658 C CA . GLN A 1 83 ? 16.247 6.756 -18.818 1.00 97.75 83 GLN A CA 1
ATOM 659 C C . GLN A 1 83 ? 15.135 5.810 -18.352 1.00 97.75 83 GLN A C 1
ATOM 661 O O . GLN A 1 83 ? 14.472 6.105 -17.356 1.00 97.75 83 GLN A O 1
ATOM 666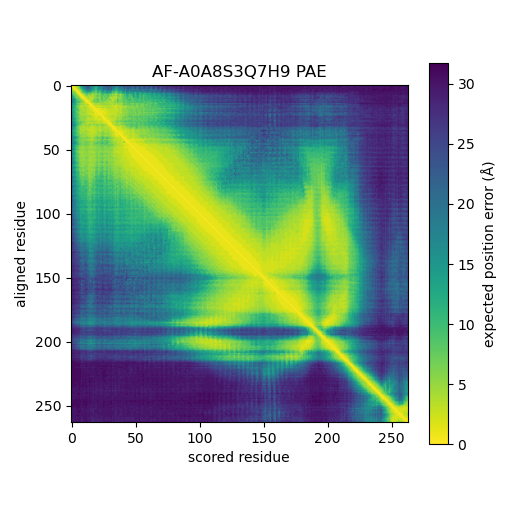 N N . ILE A 1 84 ? 14.976 4.657 -19.005 1.00 97.12 84 ILE A N 1
ATOM 667 C CA . ILE A 1 84 ? 14.000 3.627 -18.633 1.00 97.12 84 ILE A CA 1
ATOM 668 C C . ILE A 1 84 ? 14.283 3.119 -17.216 1.00 97.12 84 ILE A C 1
ATOM 670 O O . ILE A 1 84 ? 13.379 3.100 -16.382 1.00 97.12 84 ILE A O 1
ATOM 674 N N . ARG A 1 85 ? 15.543 2.807 -16.879 1.00 97.31 85 ARG A N 1
ATOM 675 C CA . ARG A 1 85 ? 15.937 2.404 -15.515 1.00 97.31 85 ARG A CA 1
ATOM 676 C C . ARG A 1 85 ? 15.542 3.454 -14.470 1.00 97.31 85 ARG A C 1
ATOM 678 O O . ARG A 1 85 ? 14.984 3.105 -13.429 1.00 97.31 85 ARG A O 1
ATOM 685 N N . LYS A 1 86 ? 15.759 4.745 -14.755 1.00 97.25 86 LYS A N 1
ATOM 686 C CA . LYS A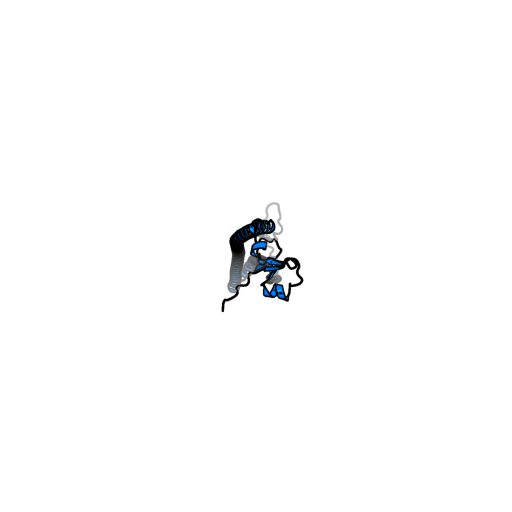 1 86 ? 15.327 5.850 -13.874 1.00 97.25 86 LYS A CA 1
ATOM 687 C C . LYS A 1 86 ? 13.803 5.925 -13.742 1.00 97.25 86 LYS A C 1
ATOM 689 O O . LYS A 1 86 ? 13.301 6.174 -12.647 1.00 97.25 86 LYS A O 1
ATOM 694 N N . GLN A 1 87 ? 13.059 5.724 -14.828 1.00 96.69 87 GLN A N 1
ATOM 695 C CA . GLN A 1 87 ? 11.594 5.718 -14.798 1.00 96.69 87 GLN A CA 1
ATOM 696 C C . GLN A 1 87 ? 11.048 4.545 -13.973 1.00 96.69 87 GLN A C 1
ATOM 698 O O . GLN A 1 87 ? 10.174 4.759 -13.132 1.00 96.69 87 GLN A O 1
ATOM 703 N N . ILE A 1 88 ? 11.609 3.343 -14.137 1.00 95.38 88 ILE A N 1
ATOM 704 C CA . ILE A 1 88 ? 11.264 2.156 -13.340 1.00 95.38 88 ILE A CA 1
ATOM 705 C C . ILE A 1 88 ? 11.510 2.422 -11.849 1.00 95.38 88 ILE A C 1
ATOM 707 O O . ILE A 1 88 ? 10.626 2.170 -11.029 1.00 95.38 88 ILE A O 1
ATOM 711 N N . ALA A 1 89 ? 12.664 2.994 -11.489 1.00 96.00 89 ALA A N 1
ATOM 712 C CA . ALA A 1 89 ? 12.968 3.348 -10.101 1.00 96.00 89 ALA A CA 1
ATOM 713 C C . ALA A 1 89 ? 11.937 4.331 -9.513 1.00 96.00 89 ALA A C 1
ATOM 715 O O . ALA A 1 89 ? 11.399 4.090 -8.433 1.00 96.00 89 ALA A O 1
ATOM 716 N N . LYS A 1 90 ? 11.569 5.382 -10.260 1.00 96.00 90 LYS A N 1
ATOM 717 C CA . LYS A 1 90 ? 10.527 6.340 -9.847 1.00 96.00 90 LYS A CA 1
ATOM 718 C C . LYS A 1 90 ? 9.149 5.696 -9.685 1.00 96.00 90 LYS A C 1
ATOM 720 O O . LYS A 1 90 ? 8.377 6.104 -8.820 1.00 96.00 90 LYS A O 1
ATOM 725 N N . ILE A 1 91 ? 8.792 4.734 -10.535 1.00 94.69 91 ILE A N 1
ATOM 726 C CA . ILE A 1 91 ? 7.536 3.981 -10.398 1.00 94.69 91 ILE A CA 1
ATOM 727 C C . ILE A 1 91 ? 7.571 3.149 -9.114 1.00 94.69 91 ILE A C 1
ATOM 729 O O . ILE A 1 91 ? 6.646 3.248 -8.310 1.00 94.69 91 ILE A O 1
ATOM 733 N N . LYS A 1 92 ? 8.659 2.409 -8.874 1.00 95.06 92 LYS A N 1
ATOM 734 C CA . LYS A 1 92 ? 8.848 1.614 -7.653 1.00 95.06 92 LYS A CA 1
ATOM 735 C C . LYS A 1 92 ? 8.719 2.469 -6.390 1.00 95.06 92 LYS A C 1
ATOM 737 O O . LYS A 1 92 ? 7.996 2.095 -5.473 1.00 95.06 92 LYS A O 1
ATOM 742 N N . GLU A 1 93 ? 9.374 3.627 -6.347 1.00 95.19 93 GLU A N 1
ATOM 743 C CA . GLU A 1 93 ? 9.272 4.553 -5.212 1.00 95.19 93 GLU A CA 1
ATOM 744 C C . GLU A 1 93 ? 7.841 5.047 -4.979 1.00 95.19 93 GLU A C 1
ATOM 746 O O . GLU A 1 93 ? 7.397 5.111 -3.833 1.00 95.19 93 GLU A O 1
ATOM 751 N N . ARG A 1 94 ? 7.105 5.377 -6.050 1.00 93.00 94 ARG A N 1
ATOM 752 C CA . ARG A 1 94 ? 5.698 5.789 -5.947 1.00 93.00 94 ARG A CA 1
ATOM 753 C C . ARG A 1 94 ? 4.822 4.677 -5.378 1.00 93.00 94 ARG A C 1
ATOM 755 O O . ARG A 1 94 ? 4.054 4.951 -4.462 1.00 93.00 94 ARG A O 1
ATOM 762 N N . ILE A 1 95 ? 4.987 3.444 -5.858 1.00 89.62 95 ILE A N 1
ATOM 763 C CA . ILE A 1 95 ? 4.245 2.281 -5.350 1.00 89.62 95 ILE A CA 1
ATOM 764 C C . ILE A 1 95 ? 4.535 2.077 -3.860 1.00 89.62 95 ILE A C 1
ATOM 766 O O . ILE A 1 95 ? 3.604 1.973 -3.070 1.00 89.62 95 ILE A O 1
ATOM 770 N N . ILE A 1 96 ? 5.808 2.093 -3.448 1.00 93.25 96 ILE A N 1
ATOM 771 C CA . ILE A 1 96 ? 6.185 1.923 -2.034 1.00 93.25 96 ILE A CA 1
ATOM 772 C C . ILE A 1 96 ? 5.564 3.018 -1.160 1.00 93.25 96 ILE A C 1
ATOM 774 O O . ILE A 1 96 ? 5.017 2.717 -0.101 1.00 93.25 96 ILE A O 1
ATOM 778 N N . LYS A 1 97 ? 5.627 4.285 -1.589 1.00 92.94 97 LYS A N 1
ATOM 779 C CA . LYS A 1 97 ? 5.008 5.401 -0.854 1.00 92.94 97 LYS A CA 1
ATOM 780 C C . LYS A 1 97 ? 3.498 5.224 -0.722 1.00 92.94 97 LYS A C 1
ATOM 782 O O . LYS A 1 97 ? 2.955 5.462 0.349 1.00 92.94 97 LYS A O 1
ATOM 787 N N . GLN A 1 98 ? 2.838 4.791 -1.789 1.00 89.62 98 GLN A N 1
ATOM 788 C CA . GLN A 1 98 ? 1.397 4.576 -1.793 1.00 89.62 98 GLN A CA 1
ATOM 789 C C . GLN A 1 98 ? 0.986 3.409 -0.883 1.00 89.62 98 GLN A C 1
ATOM 791 O O . GLN A 1 98 ? 0.026 3.539 -0.131 1.00 89.62 98 GLN A O 1
ATOM 796 N N . VAL A 1 99 ? 1.739 2.305 -0.888 1.00 89.19 99 VAL A N 1
ATOM 797 C CA . VAL A 1 99 ? 1.507 1.172 0.025 1.00 89.19 99 VAL A CA 1
ATOM 798 C C . VAL A 1 99 ? 1.657 1.606 1.483 1.00 89.19 99 VAL A C 1
ATOM 800 O O . VAL A 1 99 ? 0.768 1.329 2.281 1.00 89.19 99 VAL A O 1
ATOM 803 N N . LYS A 1 100 ? 2.722 2.348 1.818 1.00 91.69 100 LYS A N 1
ATOM 804 C CA . LYS A 1 100 ? 2.921 2.889 3.174 1.00 91.69 100 LYS A CA 1
ATOM 805 C C . LYS A 1 100 ? 1.781 3.805 3.609 1.00 91.69 100 LYS A C 1
ATOM 807 O O . LYS A 1 100 ? 1.291 3.683 4.722 1.00 91.69 100 LYS A O 1
ATOM 812 N N . PHE A 1 101 ? 1.331 4.687 2.719 1.00 91.06 101 PHE A N 1
ATOM 813 C CA . PHE A 1 101 ? 0.193 5.560 2.994 1.00 91.06 101 PHE A CA 1
ATOM 814 C C . PHE A 1 101 ? -1.075 4.759 3.334 1.00 91.06 101 PHE A C 1
ATOM 816 O O . PHE A 1 101 ? -1.772 5.079 4.295 1.00 91.06 101 PHE A O 1
ATOM 823 N N . PHE A 1 102 ? -1.368 3.695 2.579 1.00 88.88 102 PHE A N 1
ATOM 824 C CA . PHE A 1 102 ? -2.521 2.843 2.868 1.00 88.88 102 PHE A CA 1
ATOM 825 C C . PHE A 1 102 ? -2.375 2.062 4.174 1.00 88.88 102 PHE A C 1
ATOM 827 O O . PHE A 1 102 ? -3.349 1.944 4.912 1.00 88.88 102 PHE A O 1
ATOM 834 N N . GLU A 1 103 ? -1.179 1.561 4.481 1.00 91.06 103 GLU A N 1
ATOM 835 C CA . GLU A 1 103 ? -0.885 0.906 5.758 1.00 91.06 103 GLU A CA 1
ATOM 836 C C . GLU A 1 103 ? -1.125 1.856 6.940 1.00 91.06 103 GLU A C 1
ATOM 838 O O . GLU A 1 103 ? -1.872 1.523 7.859 1.00 91.06 103 GLU A O 1
ATOM 843 N N . GLU A 1 104 ? -0.568 3.068 6.890 1.00 93.56 104 GLU A N 1
ATOM 844 C CA . GLU A 1 104 ? -0.750 4.090 7.927 1.00 93.56 104 GLU A CA 1
ATOM 845 C C . GLU A 1 104 ? -2.227 4.474 8.102 1.00 93.56 104 GLU A C 1
ATOM 847 O O . GLU A 1 104 ? -2.712 4.576 9.232 1.00 93.56 104 GLU A O 1
ATOM 852 N N . SER A 1 105 ? -2.965 4.636 6.997 1.00 91.44 105 SER A N 1
ATOM 853 C CA . SER A 1 105 ? -4.405 4.914 7.037 1.00 91.44 105 SER A CA 1
ATOM 854 C C . SER A 1 105 ? -5.181 3.779 7.707 1.00 91.44 105 SER A C 1
ATOM 856 O O . SER A 1 105 ? -5.986 4.030 8.601 1.00 91.44 105 SER A O 1
ATOM 858 N N . LEU A 1 106 ? -4.907 2.524 7.336 1.00 92.44 106 LEU A N 1
ATOM 859 C CA . LEU A 1 106 ? -5.565 1.358 7.928 1.00 92.44 106 LEU A CA 1
ATOM 860 C C . LEU A 1 106 ? -5.240 1.212 9.420 1.00 92.44 106 LEU A C 1
ATOM 862 O O . LEU A 1 106 ? -6.124 0.901 10.214 1.00 92.44 106 LEU A O 1
ATOM 866 N N . LEU A 1 107 ? -3.999 1.470 9.837 1.00 93.62 107 LEU A N 1
ATOM 867 C CA . LEU A 1 107 ? -3.613 1.439 11.252 1.00 93.62 107 LEU A CA 1
ATOM 868 C C . LEU A 1 107 ? -4.305 2.537 12.069 1.00 93.62 107 LEU A C 1
ATOM 870 O O . LEU A 1 107 ? -4.673 2.318 13.231 1.00 93.62 107 LEU A O 1
ATOM 874 N N . LYS A 1 108 ? -4.518 3.710 11.467 1.00 94.31 108 LYS A N 1
ATOM 875 C CA . LYS A 1 108 ? -5.294 4.786 12.085 1.00 94.31 108 LYS A CA 1
ATOM 876 C C . LYS A 1 108 ? -6.754 4.370 12.268 1.00 94.31 108 LYS A C 1
ATOM 878 O O . LYS A 1 108 ? -7.266 4.475 13.383 1.00 94.31 108 LYS A O 1
ATOM 883 N N . ASP A 1 109 ? -7.375 3.817 11.229 1.00 92.12 109 ASP A N 1
ATOM 884 C CA . ASP A 1 109 ? -8.754 3.320 11.285 1.00 92.12 109 ASP A CA 1
ATOM 885 C C . ASP A 1 109 ? -8.906 2.202 12.327 1.00 92.12 109 ASP A C 1
ATOM 887 O O . ASP A 1 109 ? -9.851 2.205 13.119 1.00 92.12 109 ASP A O 1
ATOM 891 N N . LEU A 1 110 ? -7.940 1.276 12.396 1.00 93.25 110 LEU A N 1
ATOM 892 C CA . LEU A 1 110 ? -7.898 0.219 13.411 1.00 93.25 110 LEU A CA 1
ATOM 893 C C . LEU A 1 110 ? -7.937 0.802 14.820 1.00 93.25 110 LEU A C 1
ATOM 895 O O . LEU A 1 110 ? -8.712 0.353 15.666 1.00 93.25 110 LEU A O 1
ATOM 899 N N . THR A 1 111 ? -7.077 1.789 15.067 1.00 94.62 111 THR A N 1
ATOM 900 C CA . THR A 1 111 ? -6.931 2.423 16.375 1.00 94.62 111 THR A CA 1
ATOM 901 C C . THR A 1 111 ? -8.215 3.144 16.759 1.00 94.62 111 THR A C 1
ATOM 903 O O . THR A 1 111 ? -8.721 2.939 17.859 1.00 94.62 111 THR A O 1
ATOM 906 N N . GLU A 1 112 ? -8.808 3.896 15.833 1.00 94.56 112 GLU A N 1
ATOM 907 C CA . GLU A 1 112 ? -10.058 4.610 16.077 1.00 94.56 112 GLU A CA 1
ATOM 908 C C . GLU A 1 112 ? -11.227 3.658 16.378 1.00 94.56 112 GLU A C 1
ATOM 910 O O . GLU A 1 112 ? -11.969 3.862 17.346 1.00 94.56 112 GLU A O 1
ATOM 915 N N . ILE A 1 113 ? -11.390 2.591 15.587 1.00 93.25 113 ILE A N 1
ATOM 916 C CA . ILE A 1 113 ? -12.445 1.591 15.805 1.00 93.25 113 ILE A CA 1
ATOM 917 C C . ILE A 1 113 ? -12.230 0.878 17.145 1.00 93.25 113 ILE A C 1
ATOM 919 O O . ILE A 1 113 ? -13.194 0.683 17.900 1.00 93.25 113 ILE A O 1
ATOM 923 N N . LYS A 1 114 ? -10.984 0.500 17.460 1.00 93.62 114 LYS A N 1
ATOM 924 C CA . LYS A 1 114 ? -10.616 -0.136 18.730 1.00 93.62 114 LYS A CA 1
ATOM 925 C C . LYS A 1 114 ? -10.967 0.772 19.902 1.00 93.62 114 LYS A C 1
ATOM 927 O O . LYS A 1 114 ? -11.684 0.336 20.799 1.00 93.62 114 LYS A O 1
ATOM 932 N N . ASP A 1 115 ? -10.525 2.024 19.883 1.00 94.75 115 ASP A N 1
ATOM 933 C CA . ASP A 1 115 ? -10.712 2.953 20.997 1.00 94.75 115 ASP A CA 1
ATOM 934 C C . ASP A 1 115 ? -12.197 3.253 21.225 1.00 94.75 115 ASP A C 1
ATOM 936 O O . ASP A 1 115 ? -12.682 3.124 22.349 1.00 94.75 115 ASP A O 1
ATOM 940 N N . LYS A 1 116 ? -12.966 3.514 20.157 1.00 93.31 116 LYS A N 1
ATOM 941 C CA . LYS A 1 116 ? -14.429 3.672 20.245 1.00 93.31 116 LYS A CA 1
ATOM 942 C C . LYS A 1 116 ? -15.104 2.443 20.860 1.00 93.31 116 LYS A C 1
ATOM 944 O O . LYS A 1 116 ? -15.989 2.579 21.709 1.00 93.31 116 LYS A O 1
ATOM 949 N N . SER A 1 117 ? -14.686 1.246 20.450 1.00 91.69 117 SER A N 1
ATOM 950 C CA . SER A 1 117 ? -15.251 -0.013 20.947 1.00 91.69 117 SER A CA 1
ATOM 951 C C . SER A 1 117 ? -14.903 -0.247 22.417 1.00 91.69 117 SER A C 1
ATOM 953 O O . SER A 1 117 ? -15.790 -0.559 23.209 1.00 91.69 117 SER A O 1
ATOM 955 N N . VAL A 1 118 ? -13.645 -0.022 22.805 1.00 93.75 118 VAL A N 1
ATOM 956 C CA . VAL A 1 118 ? -13.167 -0.152 24.188 1.00 93.75 118 VAL A CA 1
ATOM 957 C C . VAL A 1 118 ? -13.854 0.858 25.104 1.00 93.75 118 VAL A C 1
ATOM 959 O O . VAL A 1 118 ? -14.328 0.480 26.172 1.00 93.75 118 VAL A O 1
ATOM 962 N N . THR A 1 119 ? -13.973 2.126 24.702 1.00 94.44 119 THR A N 1
ATOM 963 C CA . THR A 1 119 ? -14.684 3.141 25.494 1.00 94.44 119 THR A CA 1
ATOM 964 C C . THR A 1 119 ? -16.143 2.754 25.714 1.00 94.44 119 THR A C 1
ATOM 966 O O . THR A 1 119 ? -16.659 2.919 26.819 1.00 94.44 119 THR A O 1
ATOM 969 N N . ARG A 1 120 ? -16.812 2.212 24.690 1.00 90.56 120 ARG A N 1
ATOM 970 C CA . ARG A 1 120 ? -18.191 1.729 24.819 1.00 90.56 120 ARG A CA 1
ATOM 971 C C . ARG A 1 120 ? -18.292 0.561 25.800 1.00 90.56 120 ARG A C 1
ATOM 973 O O . ARG A 1 120 ? -19.151 0.604 26.674 1.00 90.56 120 ARG A O 1
ATOM 980 N N . LEU A 1 121 ? -17.410 -0.434 25.686 1.00 90.81 121 LEU A N 1
ATOM 981 C CA . LEU A 1 121 ? -17.393 -1.590 26.588 1.00 90.81 121 LEU A CA 1
ATOM 982 C C . LEU A 1 121 ? -17.122 -1.174 28.038 1.00 90.81 121 LEU A C 1
ATOM 984 O O . LEU A 1 121 ? -17.842 -1.611 28.924 1.00 90.81 121 LEU A O 1
ATOM 988 N N . LYS A 1 122 ? -16.180 -0.253 28.279 1.00 93.62 122 LYS A N 1
ATOM 989 C CA . LYS A 1 122 ? -15.907 0.288 29.623 1.00 93.62 122 LYS A CA 1
ATOM 990 C C . LYS A 1 122 ? -17.113 1.001 30.239 1.00 93.62 122 LYS A C 1
ATOM 992 O O . LYS A 1 122 ? -17.335 0.909 31.441 1.00 93.62 122 LYS A O 1
ATOM 997 N N . ARG A 1 123 ? -17.896 1.729 29.433 1.00 91.50 123 ARG A N 1
ATOM 998 C CA . ARG A 1 123 ? -19.143 2.354 29.911 1.00 91.50 123 ARG A CA 1
ATOM 999 C C . ARG A 1 123 ? -20.174 1.297 30.297 1.00 91.50 123 ARG A C 1
ATOM 1001 O O . ARG A 1 123 ? -20.726 1.382 31.383 1.00 91.50 123 ARG A O 1
ATOM 1008 N N . GLN A 1 124 ? -20.366 0.283 29.453 1.00 89.38 124 GLN A N 1
ATOM 1009 C CA . GLN A 1 124 ? -21.281 -0.823 29.748 1.00 89.38 124 GLN A CA 1
ATOM 1010 C C . GLN A 1 124 ? -20.850 -1.611 30.993 1.00 89.38 124 GLN A C 1
ATOM 1012 O O . GLN A 1 124 ? -21.687 -1.937 31.824 1.00 89.38 124 GLN A O 1
ATOM 1017 N N . GLU A 1 125 ? -19.553 -1.879 31.151 1.00 92.75 125 GLU A N 1
ATOM 1018 C CA . GLU A 1 125 ? -18.990 -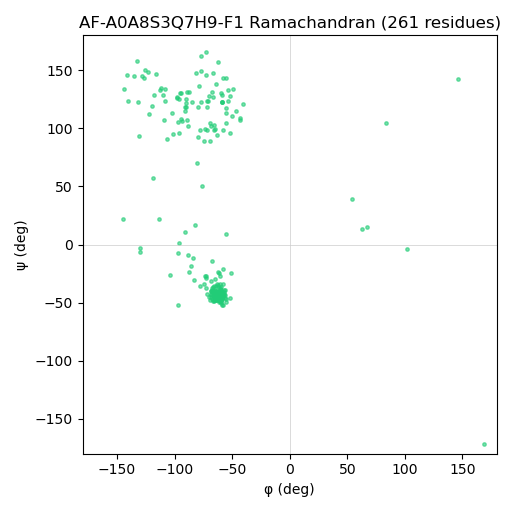2.527 32.338 1.00 92.75 125 GLU A CA 1
ATOM 1019 C C . GLU A 1 125 ? -19.281 -1.721 33.607 1.00 92.75 125 GLU A C 1
ATOM 1021 O O . GLU A 1 125 ? -19.728 -2.286 34.604 1.00 92.75 125 GLU A O 1
ATOM 1026 N N . LYS A 1 126 ? -19.100 -0.396 33.556 1.00 93.75 126 LYS A N 1
ATOM 1027 C CA . LYS A 1 126 ? -19.447 0.491 34.669 1.00 93.75 126 LYS A CA 1
ATOM 1028 C C . LYS A 1 126 ? -20.941 0.429 34.999 1.00 93.75 126 LYS A C 1
ATOM 1030 O O . LYS A 1 126 ? -21.286 0.238 36.160 1.00 93.75 126 LYS A O 1
ATOM 1035 N N . ASP A 1 127 ? -21.812 0.533 33.995 1.00 90.31 127 ASP A N 1
ATOM 1036 C CA . ASP A 1 127 ? -23.266 0.476 34.193 1.00 90.31 127 ASP A CA 1
ATOM 1037 C C . ASP A 1 127 ? -23.699 -0.862 34.826 1.00 90.31 127 ASP A C 1
ATOM 1039 O O . ASP A 1 127 ? -24.557 -0.892 35.711 1.00 90.31 127 ASP A O 1
ATOM 1043 N N . ILE A 1 128 ? -23.077 -1.972 34.410 1.00 91.56 128 ILE A N 1
ATOM 1044 C CA . ILE A 1 128 ? -23.281 -3.299 35.009 1.00 91.56 128 ILE A CA 1
ATOM 1045 C C . ILE A 1 128 ? -22.764 -3.327 36.454 1.00 91.56 128 ILE A C 1
ATOM 1047 O O . ILE A 1 128 ? -23.445 -3.850 37.335 1.00 91.56 128 ILE A O 1
ATOM 1051 N N . GLY A 1 129 ? -21.593 -2.748 36.726 1.00 93.56 129 GLY A N 1
ATOM 1052 C CA . GLY A 1 129 ? -21.031 -2.646 38.076 1.00 93.56 129 GLY A CA 1
ATOM 1053 C C . GLY A 1 129 ? -21.930 -1.869 39.044 1.00 93.56 129 GLY A C 1
ATOM 1054 O O . GLY A 1 129 ? -22.165 -2.317 40.171 1.00 93.56 129 GLY A O 1
ATOM 1055 N N . ASP A 1 130 ? -22.504 -0.754 38.590 1.00 91.25 130 ASP A N 1
ATOM 1056 C CA . ASP A 1 130 ? -23.456 0.051 39.363 1.00 91.25 130 ASP A CA 1
ATOM 1057 C C . ASP A 1 130 ? -24.746 -0.741 39.664 1.00 91.25 130 ASP A C 1
ATOM 1059 O O . ASP A 1 130 ? -25.275 -0.697 40.782 1.00 91.25 130 ASP A O 1
ATOM 1063 N N . LEU A 1 131 ? -25.236 -1.526 38.694 1.00 91.88 131 LEU A N 1
ATOM 1064 C CA . LEU A 1 131 ? -26.378 -2.430 38.878 1.00 91.88 131 LEU A CA 1
ATOM 1065 C C . LEU A 1 131 ? -26.091 -3.561 39.867 1.00 91.88 131 LEU A C 1
ATOM 1067 O O . LEU A 1 131 ? -26.932 -3.841 40.723 1.00 91.88 131 LEU A O 1
ATOM 1071 N N . ILE A 1 132 ? -24.916 -4.192 39.787 1.00 93.06 132 ILE A N 1
ATOM 1072 C CA . ILE A 1 132 ? -24.496 -5.241 40.727 1.00 93.06 132 ILE A CA 1
ATOM 1073 C C . ILE A 1 132 ? -24.441 -4.674 42.145 1.00 93.06 132 ILE A C 1
ATOM 1075 O O . ILE A 1 132 ? -24.961 -5.293 43.070 1.00 93.06 132 ILE A O 1
ATOM 1079 N N . THR A 1 133 ? -23.853 -3.489 42.315 1.00 93.94 133 THR A N 1
ATOM 1080 C CA . THR A 1 133 ? -23.738 -2.835 43.625 1.00 93.94 133 THR A CA 1
ATOM 1081 C C . THR A 1 133 ? -25.115 -2.503 44.195 1.00 93.94 133 THR A C 1
ATOM 1083 O O . THR A 1 133 ? -25.407 -2.874 45.328 1.00 93.94 133 THR A O 1
ATOM 1086 N N . SER A 1 134 ? -25.997 -1.903 43.389 1.00 90.06 134 SER A N 1
ATOM 1087 C CA . SER A 1 134 ? -27.378 -1.599 43.799 1.00 90.06 134 SER A CA 1
ATOM 1088 C C . SER A 1 134 ? -28.143 -2.865 44.204 1.00 90.06 134 SER A C 1
ATOM 1090 O O . SER A 1 134 ? -28.839 -2.876 45.214 1.00 90.06 134 SER A O 1
ATOM 1092 N N . SER A 1 135 ? -27.973 -3.953 43.445 1.00 91.44 135 SER A N 1
ATOM 1093 C CA . SER A 1 135 ? -28.624 -5.240 43.722 1.00 91.44 135 SER A CA 1
ATOM 1094 C C . SER A 1 135 ? -28.109 -5.890 45.009 1.00 91.44 135 SER A C 1
ATOM 1096 O O . SER A 1 135 ? -28.889 -6.491 45.742 1.00 91.44 135 SER A O 1
ATOM 1098 N N . LYS A 1 136 ? -26.804 -5.776 45.295 1.00 94.25 136 LYS A N 1
ATOM 1099 C CA . LYS A 1 136 ? -26.201 -6.286 46.535 1.00 94.25 136 LYS A CA 1
ATOM 1100 C C . LYS A 1 136 ? -26.722 -5.545 47.759 1.00 94.25 136 LYS A C 1
ATOM 1102 O O . LYS A 1 136 ? -27.164 -6.201 48.688 1.00 94.25 136 LYS A O 1
ATOM 1107 N N . VAL A 1 137 ? -26.743 -4.211 47.719 1.00 92.81 137 VAL A N 1
ATOM 1108 C CA . VAL A 1 137 ? -27.259 -3.387 48.825 1.00 92.81 137 VAL A CA 1
ATOM 1109 C C . VAL A 1 137 ? -28.723 -3.713 49.116 1.00 92.81 137 VAL A C 1
ATOM 1111 O O . VAL A 1 137 ? -29.107 -3.870 50.274 1.00 92.81 137 VAL A O 1
ATOM 1114 N N . GLU A 1 138 ? -29.542 -3.858 48.073 1.00 91.81 138 GLU A N 1
ATOM 1115 C CA . GLU A 1 138 ? -30.955 -4.205 48.243 1.00 91.81 138 GLU A CA 1
ATOM 1116 C C . GLU A 1 138 ? -31.122 -5.601 48.854 1.00 91.81 138 GLU A C 1
ATOM 1118 O O . GLU A 1 138 ? -31.917 -5.798 49.774 1.00 91.81 138 GLU A O 1
ATOM 1123 N N . LYS A 1 139 ? -30.327 -6.568 48.385 1.00 93.00 139 LYS A N 1
ATOM 1124 C CA . LYS A 1 139 ? -30.312 -7.927 48.927 1.00 93.00 139 LYS A CA 1
ATOM 1125 C C . LYS A 1 139 ? -29.891 -7.944 50.401 1.00 93.00 139 LYS A C 1
ATOM 1127 O O . LYS A 1 139 ? -30.599 -8.533 51.208 1.00 93.00 139 LYS A O 1
ATOM 1132 N N . GLU A 1 140 ? -28.795 -7.275 50.752 1.00 94.12 140 GLU A N 1
ATOM 1133 C CA . GLU A 1 140 ? -28.294 -7.170 52.130 1.00 94.12 140 GLU A CA 1
ATOM 1134 C C . GLU A 1 140 ? -29.320 -6.494 53.052 1.00 94.12 140 GLU A C 1
ATOM 1136 O O . GLU A 1 140 ? -29.518 -6.917 54.189 1.00 94.12 140 GLU A O 1
ATOM 1141 N N . THR A 1 141 ? -30.035 -5.481 52.550 1.00 91.25 141 THR A N 1
ATOM 1142 C CA . THR A 1 141 ? -31.117 -4.811 53.290 1.00 91.25 141 THR A CA 1
ATOM 1143 C C . THR A 1 141 ? -32.271 -5.771 53.577 1.00 91.25 141 THR A C 1
ATOM 1145 O O . THR A 1 141 ? -32.792 -5.799 54.695 1.00 91.25 141 THR A O 1
ATOM 1148 N N . LEU A 1 142 ? -32.674 -6.571 52.587 1.00 91.06 142 LEU A N 1
ATOM 1149 C CA . LEU A 1 142 ? -33.730 -7.570 52.750 1.00 91.06 142 LEU A CA 1
ATOM 1150 C C . LEU A 1 142 ? -33.315 -8.704 53.697 1.00 91.06 142 LEU A C 1
ATOM 1152 O O . LEU A 1 142 ? -34.130 -9.113 54.522 1.00 91.06 142 LEU A O 1
ATOM 1156 N N . GLU A 1 143 ? -32.068 -9.172 53.622 1.00 93.00 143 GLU A N 1
ATOM 1157 C CA . GLU A 1 143 ? -31.507 -10.173 54.543 1.00 93.00 143 GLU A CA 1
ATOM 1158 C C . GLU A 1 143 ? -31.470 -9.636 55.983 1.00 93.00 143 GLU A C 1
ATOM 1160 O O . GLU A 1 143 ? -32.015 -10.264 56.887 1.00 93.00 143 GLU A O 1
ATOM 1165 N N . PHE A 1 144 ? -30.966 -8.415 56.196 1.00 94.00 144 PHE A N 1
ATOM 1166 C CA . PHE A 1 144 ? -30.936 -7.782 57.518 1.00 94.00 144 PHE A CA 1
ATOM 1167 C C . PHE A 1 144 ? -32.335 -7.630 58.132 1.00 94.00 144 PHE A C 1
ATOM 1169 O O . PHE A 1 144 ? -32.551 -7.925 59.308 1.00 94.00 144 PHE A O 1
ATOM 1176 N N . VAL A 1 145 ? -33.307 -7.167 57.340 1.00 93.31 145 VAL A N 1
ATOM 1177 C CA . VAL A 1 145 ? -34.694 -7.010 57.801 1.00 93.31 145 VAL A CA 1
ATOM 1178 C C . VAL A 1 145 ? -35.356 -8.365 58.060 1.00 93.31 145 VAL A C 1
ATOM 1180 O O . VAL A 1 145 ? -36.194 -8.459 58.953 1.00 93.31 145 VAL A O 1
ATOM 1183 N N . SER A 1 146 ? -34.981 -9.409 57.322 1.00 90.50 146 SER A N 1
ATOM 1184 C CA . SER A 1 146 ? -35.441 -10.776 57.576 1.00 90.50 146 SER A CA 1
ATOM 1185 C C . SER A 1 146 ? -34.907 -11.322 58.904 1.00 90.50 146 SER A C 1
ATOM 1187 O O . SER A 1 146 ? -35.670 -11.909 59.668 1.00 90.50 146 SER A O 1
ATOM 1189 N N . ASP A 1 147 ? -33.624 -11.103 59.198 1.00 93.25 147 ASP A N 1
ATOM 1190 C CA . ASP A 1 147 ? -32.953 -11.699 60.361 1.00 93.25 147 ASP A CA 1
ATOM 1191 C C . ASP A 1 147 ? -33.186 -10.921 61.663 1.00 93.25 147 ASP A C 1
ATOM 1193 O O . ASP A 1 147 ? -33.176 -11.492 62.758 1.00 93.25 147 ASP A O 1
ATOM 1197 N N . HIS A 1 148 ? -33.370 -9.604 61.564 1.00 93.12 148 HIS A N 1
ATOM 1198 C CA . HIS A 1 148 ? -33.385 -8.703 62.721 1.00 93.12 148 HIS A CA 1
ATOM 1199 C C . HIS A 1 148 ? -34.596 -7.768 62.765 1.00 93.12 148 HIS A C 1
ATOM 1201 O O . HIS A 1 148 ? -34.775 -7.033 63.740 1.00 93.12 148 HIS A O 1
ATOM 1207 N N . GLY A 1 149 ? -35.425 -7.759 61.721 1.00 88.44 149 GLY A N 1
ATOM 1208 C CA . GLY A 1 149 ? -36.590 -6.892 61.648 1.00 88.44 149 GLY A CA 1
ATOM 1209 C C . GLY A 1 149 ? -37.764 -7.387 62.494 1.00 88.44 149 GLY A C 1
ATOM 1210 O O . GLY A 1 149 ? -37.998 -8.578 62.674 1.00 88.44 149 GLY A O 1
ATOM 1211 N N . SER A 1 150 ? -38.565 -6.445 62.985 1.00 91.31 150 SER A N 1
ATOM 1212 C CA . SER A 1 150 ? -39.904 -6.730 63.510 1.00 91.31 150 SER A CA 1
ATOM 1213 C C . SER A 1 150 ? -40.808 -7.306 62.415 1.00 91.31 150 SER A C 1
ATOM 1215 O O . SER A 1 150 ? -40.628 -6.993 61.242 1.00 91.31 150 SER A O 1
ATOM 1217 N N . GLU A 1 151 ? -41.859 -8.046 62.783 1.00 84.88 151 GLU A N 1
ATOM 1218 C CA . GLU A 1 151 ? -42.785 -8.703 61.835 1.00 84.88 151 GLU A CA 1
ATOM 1219 C C . GLU A 1 151 ? -43.362 -7.778 60.741 1.00 84.88 151 GLU A C 1
ATOM 1221 O O . GLU A 1 151 ? -43.754 -8.235 59.669 1.00 84.88 151 GLU A O 1
ATOM 1226 N N . LYS A 1 152 ? -43.415 -6.461 60.986 1.00 88.44 152 LYS A N 1
ATOM 1227 C CA . LYS A 1 152 ? -43.936 -5.462 60.039 1.00 88.44 152 LYS A CA 1
ATOM 1228 C C . LYS A 1 152 ? -42.883 -4.930 59.062 1.00 88.44 152 LYS A C 1
ATOM 1230 O O . LYS A 1 152 ? -43.252 -4.436 57.999 1.00 88.44 152 LYS A O 1
ATOM 1235 N N . GLN A 1 153 ? -41.596 -4.989 59.404 1.00 85.75 153 GLN A N 1
ATOM 1236 C CA . GLN A 1 153 ? -40.526 -4.413 58.583 1.00 85.75 153 GLN A CA 1
ATOM 1237 C C . GLN A 1 153 ? -40.320 -5.154 57.253 1.00 85.75 153 GLN A C 1
ATOM 1239 O O . GLN A 1 153 ? -40.268 -4.462 56.238 1.00 85.75 153 GLN A O 1
ATOM 1244 N N . PRO A 1 154 ? -40.318 -6.504 57.185 1.00 87.19 154 PRO A N 1
ATOM 1245 C CA . PRO A 1 154 ? -40.233 -7.218 55.911 1.00 87.19 154 PRO A CA 1
ATOM 1246 C C . PRO A 1 154 ? -41.334 -6.820 54.925 1.00 87.19 154 PRO A C 1
ATOM 1248 O O . PRO A 1 154 ? -41.070 -6.651 53.737 1.00 87.19 154 PRO A O 1
ATOM 1251 N N . PHE A 1 155 ? -42.561 -6.604 55.414 1.00 84.19 155 PHE A N 1
ATOM 1252 C CA . PHE A 1 155 ? -43.686 -6.184 54.576 1.00 84.19 155 PHE A CA 1
ATOM 1253 C C . PHE A 1 155 ? -43.436 -4.821 53.914 1.00 84.19 155 PHE A C 1
ATOM 1255 O O . PHE A 1 155 ? -43.658 -4.661 52.712 1.00 84.19 155 PHE A O 1
ATOM 1262 N N . VAL A 1 156 ? -42.943 -3.848 54.687 1.00 86.31 156 VAL A N 1
ATOM 1263 C CA . VAL A 1 156 ? -42.619 -2.509 54.176 1.00 86.31 156 VAL A CA 1
ATOM 1264 C C . VAL A 1 156 ? -41.430 -2.572 53.218 1.00 86.31 156 VAL A C 1
ATOM 1266 O O . VAL A 1 156 ? -41.527 -2.034 52.115 1.00 86.31 156 VAL A O 1
ATOM 1269 N N . SER A 1 157 ? -40.358 -3.277 53.597 1.00 86.81 157 SER A N 1
ATOM 1270 C CA . SER A 1 157 ? -39.147 -3.403 52.783 1.00 86.81 157 SER A CA 1
ATOM 1271 C C . SER A 1 157 ? -39.438 -4.045 51.431 1.00 86.81 157 SER A C 1
ATOM 1273 O O . SER A 1 157 ? -39.097 -3.460 50.411 1.00 86.81 157 SER A O 1
ATOM 1275 N N . ILE A 1 158 ? -40.182 -5.156 51.386 1.00 87.00 158 ILE A N 1
ATOM 1276 C CA . ILE A 1 158 ? -40.592 -5.791 50.122 1.00 87.00 158 ILE A CA 1
ATOM 1277 C C . ILE A 1 158 ? -41.375 -4.814 49.237 1.00 87.00 158 ILE A C 1
ATOM 1279 O O . ILE A 1 158 ? -41.178 -4.787 48.020 1.00 87.00 158 ILE A O 1
ATOM 1283 N N . SER A 1 159 ? -42.271 -4.008 49.819 1.00 84.62 159 SER A N 1
ATOM 1284 C CA . SER A 1 159 ? -43.051 -3.039 49.048 1.00 84.62 159 SER A CA 1
ATOM 1285 C C . SER A 1 159 ? -42.173 -1.955 48.419 1.00 84.62 159 SER A C 1
ATOM 1287 O O . SER A 1 159 ? -42.426 -1.581 47.275 1.00 84.62 159 SER A O 1
ATOM 1289 N N . SER A 1 160 ? -41.141 -1.472 49.120 1.00 85.50 160 SER A N 1
ATOM 1290 C CA . SER A 1 160 ? -40.172 -0.522 48.552 1.00 85.50 160 SER A CA 1
ATOM 1291 C C . SER A 1 160 ? -39.222 -1.174 47.543 1.00 85.50 160 SER A C 1
ATOM 1293 O O . SER A 1 160 ? -38.935 -0.573 46.506 1.00 85.50 160 SER A O 1
ATOM 1295 N N . SER A 1 161 ? -38.795 -2.417 47.785 1.00 87.00 161 SER A N 1
ATOM 1296 C CA . SER A 1 161 ? -37.871 -3.150 46.911 1.00 87.00 161 SER A CA 1
ATOM 1297 C C . SER A 1 161 ? -38.471 -3.451 45.543 1.00 87.00 161 SER A C 1
ATOM 1299 O O . SER A 1 161 ? -37.737 -3.508 44.564 1.00 87.00 161 SER A O 1
ATOM 1301 N N . LYS A 1 162 ? -39.800 -3.610 45.431 1.00 86.44 162 LYS A N 1
ATOM 1302 C CA . LYS A 1 162 ? -40.476 -3.890 44.148 1.00 86.44 162 LYS A CA 1
ATOM 1303 C C . LYS A 1 162 ? -40.107 -2.899 43.043 1.00 86.44 162 LYS A C 1
ATOM 1305 O O . LYS A 1 162 ? -39.783 -3.325 41.941 1.00 86.44 162 LYS A O 1
ATOM 1310 N N . LEU A 1 163 ? -40.111 -1.600 43.348 1.00 84.19 163 LEU A N 1
ATOM 1311 C CA . LEU A 1 163 ? -39.776 -0.554 42.372 1.00 84.19 163 LEU A CA 1
ATOM 1312 C C . LEU A 1 163 ? -38.301 -0.616 41.949 1.00 84.19 163 LEU A C 1
ATOM 1314 O O . LEU A 1 163 ? -37.962 -0.375 40.790 1.00 84.19 163 LEU A O 1
ATOM 1318 N N . ILE A 1 164 ? -37.413 -0.943 42.890 1.00 86.38 164 ILE A N 1
ATOM 1319 C CA . ILE A 1 164 ? -35.973 -1.074 42.643 1.00 86.38 164 ILE A CA 1
ATOM 1320 C C . ILE A 1 164 ? -35.702 -2.315 41.786 1.00 86.38 164 ILE A C 1
ATOM 1322 O O . ILE A 1 164 ? -34.978 -2.223 40.796 1.00 86.38 164 ILE A O 1
ATOM 1326 N N . LEU A 1 165 ? -36.336 -3.443 42.115 1.00 87.38 165 LEU A N 1
ATOM 1327 C CA . LEU A 1 165 ? -36.248 -4.694 41.364 1.00 87.38 165 LEU A CA 1
ATOM 1328 C C . LEU A 1 165 ? -36.744 -4.517 39.929 1.00 87.38 165 LEU A C 1
ATOM 1330 O O . LEU A 1 165 ? -36.007 -4.843 39.006 1.00 87.38 165 LEU A O 1
ATOM 1334 N N . GLU A 1 166 ? -37.915 -3.911 39.720 1.00 87.44 166 GLU A N 1
ATOM 1335 C CA . GLU A 1 166 ? -38.449 -3.648 38.377 1.00 87.44 166 GLU A CA 1
ATOM 1336 C C . GLU A 1 166 ? -37.498 -2.765 37.549 1.00 87.44 166 GLU A C 1
ATOM 1338 O O . GLU A 1 166 ? -37.240 -3.019 36.369 1.00 87.44 166 GLU A O 1
ATOM 1343 N N . LYS A 1 167 ? -36.903 -1.740 38.171 1.00 88.56 167 LYS A N 1
ATOM 1344 C CA . LYS A 1 167 ? -35.912 -0.878 37.514 1.00 88.56 167 LYS A CA 1
ATOM 1345 C C . LYS A 1 167 ? -34.637 -1.640 37.139 1.00 88.56 167 LYS A C 1
ATOM 1347 O O . LYS A 1 167 ? -34.087 -1.401 36.061 1.00 88.56 167 LYS A O 1
ATOM 1352 N N . ILE A 1 168 ? -34.154 -2.522 38.014 1.00 89.25 168 ILE A N 1
ATOM 1353 C CA . ILE A 1 168 ? -32.978 -3.363 37.759 1.00 89.25 168 ILE A CA 1
ATOM 1354 C C . ILE A 1 168 ? -33.287 -4.363 36.642 1.00 89.25 168 ILE A C 1
ATOM 1356 O O . ILE A 1 168 ? -32.522 -4.432 35.685 1.00 89.25 168 ILE A O 1
ATOM 1360 N N . GLU A 1 169 ? -34.417 -5.069 36.698 1.00 89.06 169 GLU A N 1
ATOM 1361 C CA . GLU A 1 169 ? -34.830 -6.035 35.674 1.00 89.06 169 GLU A CA 1
ATOM 1362 C C . GLU A 1 169 ? -34.954 -5.389 34.293 1.00 89.06 169 GLU A C 1
ATOM 1364 O O . GLU A 1 169 ? -34.411 -5.911 33.319 1.00 89.06 169 GLU A O 1
ATOM 1369 N N . ASN A 1 170 ? -35.592 -4.218 34.202 1.00 89.25 170 ASN A N 1
ATOM 1370 C CA . ASN A 1 170 ? -35.713 -3.482 32.944 1.00 89.25 170 ASN A CA 1
ATOM 1371 C C . ASN A 1 170 ? -34.343 -3.097 32.367 1.00 89.25 170 ASN A C 1
ATOM 1373 O O . ASN A 1 170 ? -34.111 -3.236 31.164 1.00 89.25 170 ASN A O 1
ATOM 1377 N N . LYS A 1 171 ? -33.406 -2.660 33.218 1.00 89.25 171 LYS A N 1
ATOM 1378 C CA . LYS A 1 171 ? -32.039 -2.343 32.785 1.00 89.25 171 LYS A CA 1
ATOM 1379 C C . LYS A 1 171 ? -31.253 -3.585 32.371 1.00 89.25 171 LYS A C 1
ATOM 1381 O O . LYS A 1 171 ? -30.569 -3.543 31.353 1.00 89.25 171 LYS A O 1
ATOM 1386 N N . VAL A 1 172 ? -31.354 -4.686 33.116 1.00 89.06 172 VAL A N 1
ATOM 1387 C CA . VAL A 1 172 ? -30.692 -5.953 32.768 1.00 89.06 172 VAL A CA 1
ATOM 1388 C C . VAL A 1 172 ? -31.225 -6.477 31.438 1.00 89.06 172 VAL A C 1
ATOM 1390 O O . VAL A 1 172 ? -30.431 -6.848 30.576 1.00 89.06 172 VAL A O 1
ATOM 1393 N N . LYS A 1 173 ? -32.543 -6.414 31.221 1.00 87.12 173 LYS A N 1
ATOM 1394 C CA . LYS A 1 173 ? -33.169 -6.750 29.941 1.00 87.12 173 LYS A CA 1
ATOM 1395 C C . LYS A 1 173 ? -32.610 -5.889 28.805 1.00 87.12 173 LYS A C 1
ATOM 1397 O O . LYS A 1 173 ? -32.089 -6.442 27.840 1.00 87.12 173 LYS A O 1
ATOM 1402 N N . GLN A 1 174 ? -32.610 -4.563 28.957 1.00 87.94 174 GLN A N 1
ATOM 1403 C CA . GLN A 1 174 ? -32.068 -3.639 27.954 1.00 87.94 174 GLN A CA 1
ATOM 1404 C C . GLN A 1 174 ? -30.590 -3.921 27.631 1.00 87.94 174 GLN A C 1
ATOM 1406 O O . GLN A 1 174 ? -30.186 -3.898 26.465 1.00 87.94 174 GLN A O 1
ATOM 1411 N N . ILE A 1 175 ? -29.767 -4.191 28.648 1.00 87.12 175 ILE A N 1
ATOM 1412 C CA . ILE A 1 175 ? -28.358 -4.549 28.458 1.00 87.12 175 ILE A CA 1
ATOM 1413 C C . ILE A 1 175 ? -28.258 -5.883 27.719 1.00 87.12 175 ILE A C 1
ATOM 1415 O O . ILE A 1 175 ? -27.542 -5.952 26.730 1.00 87.12 175 ILE A O 1
ATOM 1419 N N . SER A 1 176 ? -29.005 -6.910 28.130 1.00 85.94 176 SER A N 1
ATOM 1420 C CA . SER A 1 176 ? -28.964 -8.235 27.498 1.00 85.94 176 SER A CA 1
ATOM 1421 C C . SER A 1 176 ? -29.369 -8.203 26.019 1.00 85.94 176 SER A C 1
ATOM 1423 O O . SER A 1 176 ? -28.702 -8.816 25.193 1.00 85.94 176 SER A O 1
ATOM 1425 N N . GLU A 1 177 ? -30.392 -7.419 25.664 1.00 85.06 177 GLU A N 1
ATOM 1426 C CA . GLU A 1 177 ? -30.882 -7.276 24.287 1.00 85.06 177 GLU A CA 1
ATOM 1427 C C . GLU A 1 177 ? -29.928 -6.457 23.404 1.00 85.06 177 GLU A C 1
ATOM 1429 O O . GLU A 1 177 ? -29.860 -6.662 22.192 1.00 85.06 177 GLU A O 1
ATOM 1434 N N . SER A 1 178 ? -29.178 -5.525 24.000 1.00 84.00 178 SER A N 1
ATOM 1435 C CA . SER A 1 178 ? -28.231 -4.660 23.283 1.00 84.00 178 SER A CA 1
ATOM 1436 C C . SER A 1 178 ? -26.782 -5.155 23.320 1.00 84.00 178 SER A C 1
ATOM 1438 O O . SER A 1 178 ? -25.920 -4.585 22.637 1.00 84.00 178 SER A O 1
ATOM 1440 N N . PHE A 1 179 ? -26.487 -6.198 24.100 1.00 85.75 179 PHE A N 1
ATOM 1441 C CA . PHE A 1 179 ? -25.139 -6.723 24.247 1.00 85.75 179 PHE A CA 1
ATOM 1442 C C . PHE A 1 179 ? -24.745 -7.556 23.027 1.00 85.75 179 PHE A C 1
ATOM 1444 O O . PHE A 1 179 ? -25.385 -8.531 22.634 1.00 85.75 179 PHE A O 1
ATOM 1451 N N . VAL A 1 180 ? -23.643 -7.148 2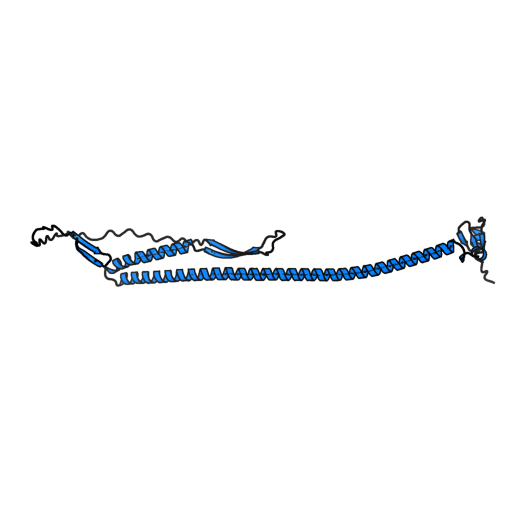2.409 1.00 86.69 180 VAL A N 1
ATOM 1452 C CA . VAL A 1 180 ? -23.145 -7.722 21.166 1.00 86.69 180 VAL A CA 1
ATOM 1453 C C . VAL A 1 180 ? -21.665 -7.991 21.352 1.00 86.69 180 VAL A C 1
ATOM 1455 O O . VAL A 1 180 ? -20.897 -7.067 21.630 1.00 86.69 180 VAL A O 1
ATOM 1458 N N . ALA A 1 181 ? -21.264 -9.243 21.159 1.00 85.69 181 ALA A N 1
ATOM 1459 C CA . ALA A 1 181 ? -19.862 -9.608 21.100 1.00 85.69 181 ALA A CA 1
ATOM 1460 C C . ALA A 1 181 ? -19.245 -8.975 19.849 1.00 85.69 181 ALA A C 1
ATOM 1462 O O . ALA A 1 181 ? -19.768 -9.114 18.741 1.00 85.69 181 ALA A O 1
ATOM 1463 N N . THR A 1 182 ? -18.147 -8.246 20.021 1.00 87.69 182 THR A N 1
ATOM 1464 C CA . THR A 1 182 ? -17.476 -7.562 18.914 1.00 87.69 182 THR A CA 1
ATOM 1465 C C . THR A 1 182 ? -16.120 -8.167 18.621 1.00 87.69 182 THR A C 1
ATOM 1467 O O . THR A 1 182 ? -15.324 -8.357 19.536 1.00 87.69 182 THR A O 1
ATOM 1470 N N . SER A 1 183 ? -15.836 -8.393 17.342 1.00 89.94 183 SER A N 1
ATOM 1471 C CA . SER A 1 183 ? -14.521 -8.789 16.838 1.00 89.94 183 SER A CA 1
ATOM 1472 C C . SER A 1 183 ? -14.069 -7.832 15.737 1.00 89.94 183 SER A C 1
ATOM 1474 O O . SER A 1 183 ? -14.889 -7.236 15.037 1.00 89.94 183 SER A O 1
ATOM 1476 N N . LEU A 1 184 ? -12.758 -7.644 15.607 1.00 91.31 184 LEU A N 1
ATOM 1477 C CA . LEU A 1 184 ? -12.166 -6.863 14.525 1.00 91.31 184 LEU A CA 1
ATOM 1478 C C . LEU A 1 184 ? -11.759 -7.812 13.406 1.00 91.31 184 LEU A C 1
ATOM 1480 O O . LEU A 1 184 ? -11.085 -8.808 13.659 1.00 91.31 184 LEU A O 1
ATOM 1484 N N . ILE A 1 185 ? -12.159 -7.487 12.181 1.00 93.25 185 ILE A N 1
ATOM 1485 C CA . ILE A 1 185 ? -11.764 -8.227 10.986 1.00 93.25 185 ILE A CA 1
ATOM 1486 C C . ILE A 1 185 ? -11.158 -7.275 9.960 1.00 93.25 185 ILE A C 1
ATOM 1488 O O . ILE A 1 185 ? -11.611 -6.138 9.798 1.00 93.25 185 ILE A O 1
ATOM 1492 N N . PHE A 1 186 ? -10.146 -7.756 9.248 1.00 91.38 186 PHE A N 1
ATOM 1493 C CA . PHE A 1 186 ? -9.636 -7.105 8.051 1.00 91.38 186 PHE A CA 1
ATOM 1494 C C . PHE A 1 186 ? -10.280 -7.758 6.830 1.00 91.38 186 PHE A C 1
ATOM 1496 O O . PHE A 1 186 ? -10.239 -8.978 6.681 1.00 91.38 186 PHE A O 1
ATOM 1503 N N . VAL A 1 187 ? -10.904 -6.950 5.977 1.00 89.81 187 VAL A N 1
ATOM 1504 C CA . VAL A 1 187 ? -11.493 -7.396 4.714 1.00 89.81 187 VAL A CA 1
ATOM 1505 C C . VAL A 1 187 ? -10.634 -6.850 3.590 1.00 89.81 187 VAL A C 1
ATOM 1507 O O . VAL A 1 187 ? -10.660 -5.648 3.313 1.00 89.81 187 VAL A O 1
ATOM 1510 N N . GLU A 1 188 ? -9.878 -7.738 2.959 1.00 86.50 188 GLU A N 1
ATOM 1511 C CA . GLU A 1 188 ? -9.068 -7.410 1.793 1.00 86.50 188 GLU A CA 1
ATOM 1512 C C . GLU A 1 188 ? -9.965 -6.988 0.619 1.00 86.50 188 GLU A C 1
ATOM 1514 O O . GLU A 1 188 ? -11.017 -7.585 0.356 1.00 86.50 188 GLU A O 1
ATOM 1519 N N . SER A 1 189 ? -9.560 -5.941 -0.099 1.00 81.50 189 SER A N 1
ATOM 1520 C CA . SER A 1 189 ? -10.240 -5.543 -1.328 1.00 81.50 189 SER A CA 1
ATOM 1521 C C . SER A 1 189 ? -9.890 -6.534 -2.435 1.00 81.50 189 SER A C 1
ATOM 1523 O O . SER A 1 189 ? -8.844 -6.423 -3.068 1.00 81.50 189 SER A O 1
ATOM 1525 N N . VAL A 1 190 ? -10.784 -7.489 -2.707 1.00 64.31 190 VAL A N 1
ATOM 1526 C CA . VAL A 1 190 ? -10.629 -8.403 -3.849 1.00 64.31 190 VAL A CA 1
ATOM 1527 C C . VAL A 1 190 ? -10.566 -7.580 -5.138 1.00 64.31 190 VAL A C 1
ATOM 1529 O O . VAL A 1 190 ? -11.463 -6.777 -5.423 1.00 64.31 190 VAL A O 1
ATOM 1532 N N . GLN A 1 191 ? -9.468 -7.765 -5.871 1.00 58.44 191 GLN A N 1
ATOM 1533 C CA . GLN A 1 191 ? -9.060 -7.014 -7.054 1.00 58.44 191 GLN A CA 1
ATOM 1534 C C . GLN A 1 191 ? -10.226 -6.764 -8.022 1.00 58.44 191 GLN A C 1
ATOM 1536 O O . GLN A 1 191 ? -10.702 -7.657 -8.717 1.00 58.44 191 GLN A O 1
ATOM 1541 N N . LYS A 1 192 ? -10.670 -5.508 -8.090 1.00 52.75 192 LYS A N 1
ATOM 1542 C CA . LYS A 1 192 ? -11.330 -4.947 -9.270 1.00 52.75 192 LYS A CA 1
ATOM 1543 C C . LYS A 1 192 ? -10.439 -3.812 -9.739 1.00 52.75 192 LYS A C 1
ATOM 1545 O O . LYS A 1 192 ? -10.062 -2.978 -8.918 1.00 52.75 192 LYS A O 1
ATOM 1550 N N . GLU A 1 193 ? -10.107 -3.823 -11.022 1.00 51.44 193 GLU A N 1
ATOM 1551 C CA . GLU A 1 193 ? -8.965 -3.173 -11.690 1.00 51.44 193 GLU A CA 1
ATOM 1552 C C . GLU A 1 193 ? -8.792 -1.649 -11.509 1.00 51.44 193 GLU A C 1
ATOM 1554 O O . GLU A 1 193 ? -7.928 -1.068 -12.144 1.00 51.44 193 GLU A O 1
ATOM 1559 N N . ASN A 1 194 ? -9.536 -0.977 -10.627 1.00 55.84 194 ASN A N 1
ATOM 1560 C CA . ASN A 1 194 ? -9.481 0.475 -10.432 1.00 55.84 194 ASN A CA 1
ATOM 1561 C C . ASN A 1 194 ? -9.691 0.931 -8.973 1.00 55.84 194 ASN A C 1
ATOM 1563 O O . ASN A 1 194 ? -10.110 2.064 -8.741 1.00 55.84 194 ASN A O 1
ATOM 1567 N N . LYS A 1 195 ? -9.463 0.078 -7.964 1.00 55.69 195 LYS A N 1
ATOM 1568 C CA . LYS A 1 195 ? -9.682 0.487 -6.564 1.00 55.69 195 LYS A CA 1
ATOM 1569 C C . LYS A 1 195 ? -8.462 1.154 -5.928 1.00 55.69 195 LYS A C 1
ATOM 1571 O O . LYS A 1 195 ? -7.357 0.627 -5.948 1.00 55.69 195 LYS A O 1
ATOM 1576 N N . THR A 1 196 ? -8.719 2.295 -5.297 1.00 66.56 196 THR A N 1
ATOM 1577 C CA . THR A 1 196 ? -7.789 3.147 -4.543 1.00 66.56 196 THR A CA 1
ATOM 1578 C C . THR A 1 196 ? -7.555 2.685 -3.100 1.00 66.56 196 THR A C 1
ATOM 1580 O O . THR A 1 196 ? -7.094 3.479 -2.293 1.00 66.56 196 THR A O 1
ATOM 1583 N N . GLU A 1 197 ? -7.898 1.446 -2.736 1.00 72.56 197 GLU A N 1
ATOM 1584 C CA . GLU A 1 197 ? -7.886 0.973 -1.342 1.00 72.56 197 GLU A CA 1
ATOM 1585 C C . GLU A 1 197 ? -7.439 -0.496 -1.256 1.00 72.56 197 GLU A C 1
ATOM 1587 O O . GLU A 1 197 ? -7.954 -1.339 -1.994 1.00 72.56 197 GLU A O 1
ATOM 1592 N N . LEU A 1 198 ? -6.525 -0.817 -0.326 1.00 79.81 198 LEU A N 1
ATOM 1593 C CA . LEU A 1 198 ? -6.029 -2.188 -0.084 1.00 79.81 198 LEU A CA 1
ATOM 1594 C C . LEU A 1 198 ? -7.061 -3.088 0.614 1.00 79.81 198 LEU A C 1
ATOM 1596 O O . LEU A 1 198 ? -7.058 -4.307 0.458 1.00 79.81 198 LEU A O 1
ATOM 1600 N N . GLY A 1 199 ? -7.960 -2.493 1.388 1.00 86.94 199 GLY A N 1
ATOM 1601 C CA . GLY A 1 199 ? -8.942 -3.213 2.182 1.00 86.94 199 GLY A CA 1
ATOM 1602 C C . GLY A 1 199 ? -9.634 -2.284 3.162 1.00 86.94 199 GLY A C 1
ATOM 1603 O O . GLY A 1 199 ? -9.460 -1.070 3.113 1.00 86.94 199 GLY A O 1
ATOM 1604 N N . SER A 1 200 ? -10.423 -2.863 4.060 1.00 87.75 200 SER A N 1
ATOM 1605 C CA . SER A 1 200 ? -11.116 -2.122 5.114 1.00 87.75 200 SER A CA 1
ATOM 1606 C C . SER A 1 200 ? -11.120 -2.911 6.414 1.00 87.75 200 SER A C 1
ATOM 1608 O O . SER A 1 200 ? -11.233 -4.139 6.409 1.00 87.75 200 SER A O 1
ATOM 1610 N N . ILE A 1 201 ? -11.035 -2.203 7.535 1.00 91.44 201 ILE A N 1
ATOM 1611 C CA . ILE A 1 201 ? -11.178 -2.791 8.866 1.00 91.44 201 ILE A CA 1
ATOM 1612 C C . ILE A 1 201 ? -12.629 -2.644 9.289 1.00 91.44 201 ILE A C 1
ATOM 1614 O O . ILE A 1 201 ? -13.218 -1.568 9.183 1.00 91.44 201 ILE A O 1
ATOM 1618 N N . ARG A 1 202 ? -13.232 -3.740 9.745 1.00 88.81 202 ARG A N 1
ATOM 1619 C CA . ARG A 1 202 ? -14.643 -3.770 10.125 1.00 88.81 202 ARG A CA 1
ATOM 1620 C C . ARG A 1 202 ? -14.814 -4.350 11.513 1.00 88.81 202 ARG A C 1
ATOM 1622 O O . ARG A 1 202 ? -14.118 -5.281 11.915 1.00 88.81 202 ARG A O 1
ATOM 1629 N N . LEU A 1 203 ? -15.795 -3.805 12.223 1.00 90.56 203 LEU A N 1
ATOM 1630 C CA . LEU A 1 203 ? -16.256 -4.353 13.485 1.00 90.56 203 LEU A CA 1
ATOM 1631 C C . LEU A 1 203 ? -17.356 -5.372 13.195 1.00 90.56 203 LEU A C 1
ATOM 1633 O O . LEU A 1 203 ? -18.476 -5.005 12.832 1.00 90.56 203 LEU A O 1
ATOM 1637 N N . MET A 1 204 ? -17.035 -6.646 13.360 1.00 90.25 204 MET A N 1
ATOM 1638 C CA . MET A 1 204 ? -18.026 -7.702 13.333 1.00 90.25 204 MET A CA 1
ATOM 1639 C C . MET A 1 204 ? -18.765 -7.761 14.661 1.00 90.25 204 MET A C 1
ATOM 1641 O O . MET A 1 204 ? -18.180 -7.634 15.734 1.00 90.25 204 MET A O 1
ATOM 1645 N N . LYS A 1 205 ? -20.080 -7.920 14.560 1.00 89.12 205 LYS A N 1
ATOM 1646 C CA . LYS A 1 205 ? -21.026 -7.867 15.665 1.00 89.12 205 LYS A CA 1
ATOM 1647 C C . LYS A 1 205 ? -21.787 -9.180 15.699 1.00 89.12 205 LYS A C 1
ATOM 1649 O O . LYS A 1 205 ? -22.568 -9.450 14.792 1.00 89.12 205 LYS A O 1
ATOM 1654 N N . THR A 1 206 ? -21.564 -9.965 16.740 1.00 85.12 206 THR A N 1
ATOM 1655 C CA . THR A 1 206 ? -22.259 -11.228 16.964 1.00 85.12 206 THR A CA 1
ATOM 1656 C C . THR A 1 206 ? -23.217 -11.041 18.137 1.00 85.12 206 THR A C 1
ATOM 1658 O O . THR A 1 206 ? -22.768 -10.622 19.208 1.00 85.12 206 THR A O 1
ATOM 1661 N N . PRO A 1 207 ? -24.526 -11.299 17.969 1.00 80.38 207 PRO A N 1
ATOM 1662 C CA . PRO A 1 207 ? -25.470 -11.256 19.080 1.00 80.38 207 PRO A CA 1
ATOM 1663 C C . PRO A 1 207 ? -24.971 -12.146 20.215 1.00 80.38 207 PRO A C 1
ATOM 1665 O O . PRO A 1 207 ? -24.548 -13.278 19.973 1.00 80.38 207 PRO A O 1
ATOM 1668 N N . CYS A 1 208 ? -24.982 -11.638 21.443 1.00 74.88 208 CYS A N 1
ATOM 1669 C CA . CYS A 1 208 ? -24.641 -12.468 22.583 1.00 74.88 208 CYS A CA 1
ATOM 1670 C C . CYS A 1 208 ? -25.890 -13.227 23.030 1.00 74.88 208 CYS A C 1
ATOM 1672 O O . CYS A 1 208 ? -26.916 -12.625 23.340 1.00 74.88 208 CYS A O 1
ATOM 1674 N N . SER A 1 209 ? -25.815 -14.555 23.066 1.00 64.75 209 SER A N 1
ATOM 1675 C CA . SER A 1 209 ? -26.890 -15.400 23.576 1.00 64.75 209 SER A CA 1
ATOM 1676 C C . SER A 1 209 ? -26.843 -15.435 25.104 1.00 64.75 209 SER A C 1
ATOM 1678 O O . SER A 1 209 ? -26.473 -16.449 25.693 1.00 64.75 209 SER A O 1
ATOM 1680 N N . PHE A 1 210 ? -27.175 -14.323 25.756 1.00 71.62 210 PHE A N 1
ATOM 1681 C CA . PHE A 1 210 ? -27.439 -14.325 27.192 1.00 71.62 210 PHE A CA 1
ATOM 1682 C C . PHE A 1 210 ? -28.946 -14.167 27.417 1.00 71.62 210 PHE A C 1
ATOM 1684 O O . PHE A 1 210 ? -29.442 -13.040 27.455 1.00 71.62 210 PHE A O 1
ATOM 1691 N N . PRO A 1 211 ? -29.708 -15.273 27.498 1.00 66.75 211 PRO A N 1
ATOM 1692 C CA . PRO A 1 211 ? -31.140 -15.188 27.731 1.00 66.75 211 PRO A CA 1
ATOM 1693 C C . PRO A 1 211 ? -31.391 -14.695 29.159 1.00 66.75 211 PRO A C 1
ATOM 1695 O O . PRO A 1 211 ? -31.240 -15.445 30.122 1.00 66.75 211 PRO A O 1
ATOM 1698 N N . PHE A 1 212 ? -31.784 -13.428 29.305 1.00 78.38 212 PHE A N 1
ATOM 1699 C CA . PHE A 1 212 ? -32.350 -12.941 30.556 1.00 78.38 212 PHE A CA 1
ATOM 1700 C C . PHE A 1 212 ? -33.820 -13.361 30.633 1.00 78.38 212 PHE A C 1
ATOM 1702 O O . PHE A 1 212 ? -34.634 -12.972 29.795 1.00 78.38 212 PHE A O 1
ATOM 1709 N N . VAL A 1 213 ? -34.160 -14.160 31.641 1.00 76.62 213 VAL A N 1
ATOM 1710 C CA . VAL A 1 213 ? -35.544 -14.520 31.953 1.00 76.62 213 VAL A CA 1
ATOM 1711 C C . VAL A 1 213 ? -35.969 -13.676 33.157 1.00 76.62 213 VAL A C 1
ATOM 1713 O O . VAL A 1 213 ? -35.404 -13.879 34.233 1.00 76.62 213 VAL A O 1
ATOM 1716 N N . PRO A 1 214 ? -36.924 -12.735 33.003 1.00 73.12 214 PRO A N 1
ATOM 1717 C CA . PRO A 1 214 ? -37.430 -11.941 34.120 1.00 73.12 214 PRO A CA 1
ATOM 1718 C C . PRO A 1 214 ? -37.954 -12.840 35.237 1.00 73.12 214 PRO A C 1
ATOM 1720 O O . PRO A 1 214 ? -38.562 -13.885 34.964 1.00 73.12 214 PRO A O 1
ATOM 1723 N N . TYR A 1 215 ? -37.746 -12.442 36.490 1.00 72.88 215 TYR A N 1
ATOM 1724 C CA . TYR A 1 215 ? -38.227 -13.227 37.613 1.00 72.88 215 TYR A CA 1
ATOM 1725 C C . TYR A 1 215 ? -39.757 -13.130 37.684 1.00 72.88 215 TYR A C 1
ATOM 1727 O O . TYR A 1 215 ? -40.340 -12.048 37.752 1.00 72.88 215 TYR A O 1
ATOM 1735 N N . LYS A 1 216 ? -40.454 -14.273 37.651 1.00 63.97 216 LYS A N 1
ATOM 1736 C CA . LYS A 1 216 ? -41.918 -14.288 37.775 1.00 63.97 216 LYS A CA 1
ATOM 1737 C C . LYS A 1 216 ? -42.319 -13.959 39.211 1.00 63.97 216 LYS A C 1
ATOM 1739 O O . LYS A 1 216 ? -41.949 -14.668 40.143 1.00 63.97 216 LYS A O 1
ATOM 1744 N N . VAL A 1 217 ? -43.143 -12.924 39.366 1.00 56.44 217 VAL A N 1
ATOM 1745 C CA . VAL A 1 217 ? -43.772 -12.551 40.638 1.00 56.44 217 VAL A CA 1
ATOM 1746 C C . VAL A 1 217 ? -44.549 -13.751 41.192 1.00 56.44 217 VAL A C 1
ATOM 1748 O O . VAL A 1 217 ? -45.498 -14.228 40.566 1.00 56.44 217 VAL A O 1
ATOM 1751 N N . CYS A 1 218 ? -44.149 -14.240 42.368 1.00 49.12 218 CYS A N 1
ATOM 1752 C CA . CYS A 1 218 ? -44.938 -15.205 43.129 1.00 49.12 218 CYS A CA 1
ATOM 1753 C C . CYS A 1 218 ? -46.308 -14.585 43.425 1.00 49.12 218 CYS A C 1
ATOM 1755 O O . CYS A 1 218 ? -46.382 -13.455 43.915 1.00 49.12 218 CYS A O 1
ATOM 1757 N N . GLN A 1 219 ? -47.379 -15.314 43.1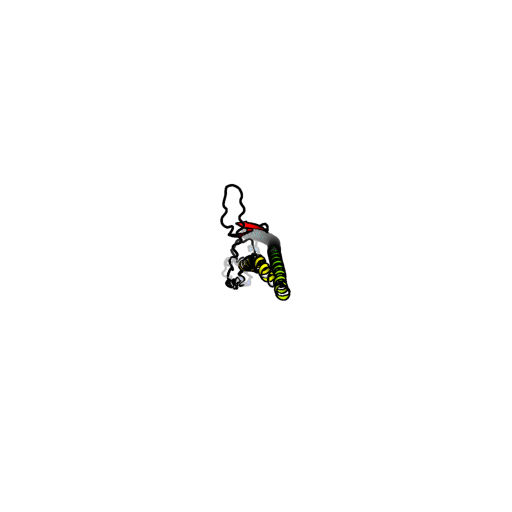01 1.00 47.31 219 GLN A N 1
ATOM 1758 C CA . GLN A 1 219 ? -48.753 -14.881 43.342 1.00 47.31 219 GLN A CA 1
ATOM 1759 C C . GLN A 1 219 ? -48.903 -14.409 44.791 1.00 47.31 219 GLN A C 1
ATOM 1761 O O . GLN A 1 219 ? -48.410 -15.053 45.717 1.00 47.31 219 GLN A O 1
ATOM 1766 N N . SER A 1 220 ? -49.555 -13.257 44.957 1.00 48.56 220 SER A N 1
ATOM 1767 C CA . SER A 1 220 ? -49.847 -12.633 46.246 1.00 48.56 220 SER A CA 1
ATOM 1768 C C . SER A 1 220 ? -50.261 -13.682 47.275 1.00 48.56 220 SER A C 1
ATOM 1770 O O . SER A 1 220 ? -51.259 -14.375 47.062 1.00 48.56 220 SER A O 1
ATOM 1772 N N . GLN A 1 221 ? -49.533 -13.784 48.393 1.00 50.28 221 GLN A N 1
ATOM 1773 C CA . GLN A 1 221 ? -50.055 -14.502 49.550 1.00 50.28 221 GLN A CA 1
ATOM 1774 C C . GLN A 1 221 ? -51.426 -13.909 49.878 1.00 50.28 221 GLN A C 1
ATOM 1776 O O . GLN A 1 221 ? -51.562 -12.698 50.066 1.00 50.28 221 GLN A O 1
ATOM 1781 N N . VAL A 1 222 ? -52.443 -14.771 49.903 1.00 47.31 222 VAL A N 1
ATOM 1782 C CA . VAL A 1 222 ? -53.768 -14.423 50.415 1.00 47.31 222 VAL A CA 1
ATOM 1783 C C . VAL A 1 222 ? -53.549 -13.833 51.809 1.00 47.31 222 VAL A C 1
ATOM 1785 O O . VAL A 1 222 ? -52.848 -14.466 52.603 1.00 47.31 222 VAL A O 1
ATOM 1788 N N . PRO A 1 223 ? -54.079 -12.640 52.126 1.00 44.72 223 PRO A N 1
ATOM 1789 C CA . PRO A 1 223 ? -53.879 -12.052 53.438 1.00 44.72 223 PRO A CA 1
ATOM 1790 C C . PRO A 1 223 ? -54.349 -13.048 54.499 1.00 44.72 223 PRO A C 1
ATOM 1792 O O . PRO A 1 223 ? -55.543 -13.319 54.621 1.00 44.72 223 PRO A O 1
ATOM 1795 N N . VAL A 1 224 ? -53.416 -13.570 55.302 1.00 46.34 224 VAL A N 1
ATOM 1796 C CA . VAL A 1 224 ? -53.728 -14.329 56.523 1.00 46.34 224 VAL A CA 1
ATOM 1797 C C . VAL A 1 224 ? -54.132 -13.330 57.608 1.00 46.34 224 VAL A C 1
ATOM 1799 O O . VAL A 1 224 ? -53.642 -13.329 58.731 1.00 46.34 224 VAL A O 1
ATOM 1802 N N . VAL A 1 225 ? -55.054 -12.429 57.278 1.00 45.50 225 VAL A N 1
ATOM 1803 C CA . VAL A 1 225 ? -55.827 -11.750 58.301 1.00 45.50 225 VAL A CA 1
ATOM 1804 C C . VAL A 1 225 ? -56.862 -12.783 58.709 1.00 45.50 225 VAL A C 1
ATOM 1806 O O . VAL A 1 225 ? -57.872 -12.970 58.029 1.00 45.50 225 VAL A O 1
ATOM 1809 N N . ARG A 1 226 ? -56.619 -13.494 59.820 1.00 45.75 226 ARG A N 1
ATOM 1810 C CA . ARG A 1 226 ? -57.731 -14.114 60.550 1.00 45.75 226 ARG A CA 1
ATOM 1811 C C . ARG A 1 226 ? -58.743 -12.993 60.732 1.00 45.75 226 ARG A C 1
ATOM 1813 O O . ARG A 1 226 ? -58.446 -12.045 61.457 1.00 45.75 226 ARG A O 1
ATOM 1820 N N . LYS A 1 227 ? -59.892 -13.071 60.051 1.00 41.78 227 LYS A N 1
ATOM 1821 C CA . LYS A 1 227 ? -61.039 -12.202 60.317 1.00 41.78 227 LYS A CA 1
ATOM 1822 C C . LYS A 1 227 ? -61.302 -12.305 61.817 1.00 41.78 227 LYS A C 1
ATOM 1824 O O . LYS A 1 227 ? -61.941 -13.255 62.267 1.00 41.78 227 LYS A O 1
ATOM 1829 N N . ARG A 1 228 ? -60.779 -11.373 62.619 1.00 45.06 228 ARG A N 1
ATOM 1830 C CA . ARG A 1 228 ? -61.339 -11.148 63.946 1.00 45.06 228 ARG A CA 1
ATOM 1831 C C . ARG A 1 228 ? -62.780 -10.777 63.653 1.00 45.06 228 ARG A C 1
ATOM 1833 O O . ARG A 1 228 ? -63.010 -9.866 62.858 1.00 45.06 228 ARG A O 1
ATOM 1840 N N . LYS A 1 229 ? -63.730 -11.535 64.212 1.00 41.28 229 LYS A N 1
ATOM 1841 C CA . LYS A 1 229 ? -65.131 -11.114 64.239 1.00 41.28 229 LYS A CA 1
ATOM 1842 C C . LYS A 1 229 ? -65.107 -9.662 64.698 1.00 41.28 229 LYS A C 1
ATOM 1844 O O . LYS A 1 229 ? -64.636 -9.386 65.799 1.00 41.28 229 LYS A O 1
ATOM 1849 N N . THR A 1 230 ? -65.513 -8.753 63.825 1.00 41.78 230 THR A N 1
ATOM 1850 C CA . THR A 1 230 ? -65.797 -7.378 64.190 1.00 41.78 230 THR A CA 1
ATOM 1851 C C . THR A 1 230 ? -66.879 -7.454 65.255 1.00 41.78 230 THR A C 1
ATOM 1853 O O . THR A 1 230 ? -68.047 -7.668 64.953 1.00 41.78 230 THR A O 1
ATOM 1856 N N . THR A 1 231 ? -66.498 -7.354 66.525 1.00 43.53 231 THR A N 1
ATOM 1857 C CA . THR A 1 231 ? -67.421 -6.859 67.538 1.00 43.53 231 THR A CA 1
ATOM 1858 C C . THR A 1 231 ? -67.674 -5.416 67.148 1.00 43.53 231 THR A C 1
ATOM 1860 O O . THR A 1 231 ? -66.817 -4.555 67.339 1.00 43.53 231 THR A O 1
ATOM 1863 N N . SER A 1 232 ? -68.801 -5.184 66.481 1.00 37.94 232 SER A N 1
ATOM 1864 C CA . SER A 1 232 ? -69.352 -3.856 66.273 1.00 37.94 232 SER A CA 1
ATOM 1865 C C . SER A 1 232 ? -69.516 -3.213 67.646 1.00 37.94 232 SER A C 1
ATOM 1867 O O . SER A 1 232 ? -70.403 -3.593 68.407 1.00 37.94 232 SER A O 1
ATOM 1869 N N . PHE A 1 233 ? -68.634 -2.282 67.988 1.00 41.72 233 PHE A N 1
ATOM 1870 C CA . PHE A 1 233 ? -68.898 -1.349 69.068 1.00 41.72 233 PHE A CA 1
ATOM 1871 C C . PHE A 1 233 ? -69.613 -0.163 68.442 1.00 41.72 233 PHE A C 1
ATOM 1873 O O . PHE A 1 233 ? -69.002 0.663 67.767 1.00 41.72 233 PHE A O 1
ATOM 1880 N N . THR A 1 234 ? -70.927 -0.115 68.626 1.00 38.16 234 THR A N 1
ATOM 1881 C CA . THR A 1 234 ? -71.715 1.079 68.350 1.00 38.16 234 THR A CA 1
ATOM 1882 C C . THR A 1 234 ? -71.429 2.063 69.480 1.00 38.16 234 THR A C 1
ATOM 1884 O O . THR A 1 234 ? -72.091 2.041 70.513 1.00 38.16 234 THR A O 1
ATOM 1887 N N . HIS A 1 235 ? -70.403 2.898 69.329 1.00 39.56 235 HIS A N 1
ATOM 1888 C CA . HIS A 1 235 ? -70.314 4.107 70.138 1.00 39.56 235 HIS A CA 1
ATOM 1889 C C . HIS A 1 235 ? -71.244 5.145 69.512 1.00 39.56 235 HIS A C 1
ATOM 1891 O O . HIS A 1 235 ? -70.874 5.851 68.579 1.00 39.56 235 HIS A O 1
ATOM 1897 N N . LEU A 1 236 ? -72.484 5.176 70.004 1.00 33.88 236 LEU A N 1
ATOM 1898 C CA . LEU A 1 236 ? -73.389 6.302 69.810 1.00 33.88 236 LEU A CA 1
ATOM 1899 C C . LEU A 1 236 ? -72.827 7.476 70.612 1.00 33.88 236 LEU A C 1
ATOM 1901 O O . LEU A 1 236 ? -72.940 7.511 71.835 1.00 33.88 236 LEU A O 1
ATOM 1905 N N . TYR A 1 237 ? -72.181 8.406 69.921 1.00 44.12 237 TYR A N 1
ATOM 1906 C CA . TYR A 1 237 ? -72.065 9.767 70.415 1.00 44.12 237 TYR A CA 1
ATOM 1907 C C . TYR A 1 237 ? -73.211 10.552 69.787 1.00 44.12 237 TYR A C 1
ATOM 1909 O O . TYR A 1 237 ? -73.179 10.827 68.589 1.00 44.12 237 TYR A O 1
ATOM 1917 N N . ASP A 1 238 ? -74.214 10.900 70.590 1.00 35.97 238 ASP A N 1
ATOM 1918 C CA . ASP A 1 238 ? -75.136 11.973 70.233 1.00 35.97 238 ASP A CA 1
ATOM 1919 C C . ASP A 1 238 ? -74.369 13.286 70.366 1.00 35.97 238 ASP A C 1
ATOM 1921 O O . ASP A 1 238 ? -74.154 13.809 71.459 1.00 35.97 238 ASP A O 1
ATOM 1925 N N . ILE A 1 239 ? -73.887 13.792 69.236 1.00 47.06 239 ILE A N 1
ATOM 1926 C CA . ILE A 1 239 ? -73.442 15.175 69.138 1.00 47.06 239 ILE A CA 1
ATOM 1927 C C . ILE A 1 239 ? -74.629 15.947 68.571 1.00 47.06 239 ILE A C 1
ATOM 1929 O O . ILE A 1 239 ? -74.833 15.988 67.358 1.00 47.06 239 ILE A O 1
ATOM 1933 N N . GLU A 1 240 ? -75.425 16.556 69.450 1.00 38.00 240 GLU A N 1
ATOM 1934 C CA . GLU A 1 240 ? -76.408 17.559 69.046 1.00 38.00 240 GLU A CA 1
ATOM 1935 C C . GLU A 1 240 ? -75.671 18.822 68.579 1.00 38.00 240 GLU A C 1
ATOM 1937 O O . GLU A 1 240 ? -75.388 19.740 69.347 1.00 38.00 240 GLU A O 1
ATOM 1942 N N . MET A 1 241 ? -75.351 18.884 67.288 1.00 45.66 241 MET A N 1
ATOM 1943 C CA . MET A 1 241 ? -75.127 20.153 66.605 1.00 45.66 241 MET A CA 1
ATOM 1944 C C . MET A 1 241 ? -76.410 20.518 65.866 1.00 45.66 241 MET A C 1
ATOM 1946 O O . MET A 1 241 ? -76.958 19.714 65.114 1.00 45.66 241 MET A O 1
ATOM 1950 N N . HIS A 1 242 ? -76.906 21.728 66.120 1.00 46.19 242 HIS A N 1
ATOM 1951 C CA . HIS A 1 242 ? -78.144 22.261 65.560 1.00 46.19 242 HIS A CA 1
ATOM 1952 C C . HIS A 1 242 ? -78.298 21.954 64.059 1.00 46.19 242 HIS A C 1
ATOM 1954 O O . HIS A 1 242 ? -77.647 22.564 63.213 1.00 46.19 242 HIS A O 1
ATOM 1960 N N . GLY A 1 243 ? -79.213 21.031 63.747 1.00 51.75 243 GLY A N 1
ATOM 1961 C CA . GLY A 1 243 ? -79.832 20.903 62.429 1.00 51.75 243 GLY A CA 1
ATOM 1962 C C . GLY A 1 243 ? -79.331 19.802 61.492 1.00 51.75 243 GLY A C 1
ATOM 1963 O O . GLY A 1 243 ? -79.947 19.649 60.442 1.00 51.75 243 GLY A O 1
ATOM 1964 N N . TYR A 1 244 ? -78.302 19.008 61.823 1.00 45.72 244 TYR A N 1
ATOM 1965 C CA . TYR A 1 244 ? -77.846 17.926 60.929 1.00 45.72 244 TYR A CA 1
ATOM 1966 C C . TYR A 1 244 ? -77.447 16.649 61.684 1.00 45.72 244 TYR A C 1
ATOM 1968 O O . TYR A 1 244 ? -76.567 16.668 62.538 1.00 45.72 244 TYR A O 1
ATOM 1976 N N . SER A 1 245 ? -78.077 15.524 61.326 1.00 38.81 245 SER A N 1
ATOM 1977 C CA . SER A 1 245 ? -77.707 14.175 61.774 1.00 38.81 245 SER A CA 1
ATOM 1978 C C . SER A 1 245 ? -76.708 13.572 60.783 1.00 38.81 245 SER A C 1
ATOM 1980 O O . SER A 1 245 ? -77.040 13.352 59.619 1.00 38.81 245 SER A O 1
ATOM 1982 N N . LEU A 1 246 ? -75.479 13.320 61.236 1.00 44.50 246 LEU A N 1
ATOM 1983 C CA . LEU A 1 246 ? -74.469 12.572 60.485 1.00 44.50 246 LEU A CA 1
ATOM 1984 C C . LEU A 1 246 ? -74.491 11.116 60.955 1.00 44.50 246 LEU A C 1
ATOM 1986 O O . LEU A 1 246 ? -74.031 10.794 62.049 1.00 44.50 246 LEU A O 1
ATOM 1990 N N . VAL A 1 247 ? -75.046 10.231 60.126 1.00 41.09 247 VAL A N 1
ATOM 1991 C CA . VAL A 1 247 ? -75.062 8.788 60.382 1.00 41.09 247 VAL A CA 1
ATOM 1992 C C . VAL A 1 247 ? -73.859 8.147 59.695 1.00 41.09 247 VAL A C 1
ATOM 1994 O O . VAL A 1 247 ? -73.864 7.961 58.484 1.00 41.09 247 VAL A O 1
ATOM 1997 N N . GLY A 1 248 ? -72.862 7.767 60.498 1.00 48.81 248 GLY A N 1
ATOM 1998 C CA . GLY A 1 248 ? -71.833 6.787 60.138 1.00 48.81 248 GLY A CA 1
ATOM 1999 C C . GLY A 1 248 ? -70.643 7.328 59.340 1.00 48.81 248 GLY A C 1
ATOM 2000 O O . GLY A 1 248 ? -70.720 7.497 58.132 1.00 48.81 248 GLY A O 1
ATOM 2001 N N . VAL A 1 249 ? -69.505 7.485 60.019 1.00 48.78 249 VAL A N 1
ATOM 2002 C CA . VAL A 1 249 ? -68.173 7.608 59.399 1.00 48.78 249 VAL A CA 1
ATOM 2003 C C . VAL A 1 249 ? -67.607 6.190 59.310 1.00 48.78 249 VAL A C 1
ATOM 2005 O O . VAL A 1 249 ? -67.458 5.515 60.334 1.00 48.78 249 VAL A O 1
ATOM 2008 N N . SER A 1 250 ? -67.342 5.695 58.100 1.00 42.72 250 SER A N 1
ATOM 2009 C CA . SER A 1 250 ? -66.749 4.374 57.886 1.00 42.72 250 SER A CA 1
ATOM 2010 C C . SER A 1 250 ? -65.575 4.465 56.914 1.00 42.72 250 SER A C 1
ATOM 2012 O O . SER A 1 250 ? -65.723 4.338 55.699 1.00 42.72 250 SER A O 1
ATOM 2014 N N . GLY A 1 251 ? -64.377 4.611 57.470 1.00 47.66 251 GLY A N 1
ATOM 2015 C CA . GLY A 1 251 ? -63.132 4.437 56.732 1.00 47.66 251 GLY A CA 1
ATOM 2016 C C . GLY A 1 251 ? -62.025 5.362 57.213 1.00 47.66 251 GLY A C 1
ATOM 2017 O O . GLY A 1 251 ? -62.262 6.517 57.550 1.00 47.66 251 GLY A O 1
ATOM 2018 N N . ILE A 1 252 ? -60.797 4.844 57.221 1.00 56.31 252 ILE A N 1
ATOM 2019 C CA . ILE A 1 252 ? -59.580 5.648 57.349 1.00 56.31 252 ILE A CA 1
ATOM 2020 C C . ILE A 1 252 ? -58.759 5.392 56.091 1.00 56.31 252 ILE A C 1
ATOM 2022 O O . ILE A 1 252 ? -58.381 4.250 55.828 1.00 56.31 252 ILE A O 1
ATOM 2026 N N . THR A 1 253 ? -58.490 6.441 55.319 1.00 55.53 253 THR A N 1
ATOM 2027 C CA . THR A 1 253 ? -57.578 6.387 54.169 1.00 55.53 253 THR A CA 1
ATOM 2028 C C . THR A 1 253 ? -56.298 7.141 54.512 1.00 55.53 253 THR A C 1
ATOM 2030 O O . THR A 1 253 ? -56.345 8.240 55.066 1.00 55.53 253 THR A O 1
ATOM 2033 N N . VAL A 1 254 ? -55.146 6.543 54.203 1.00 54.12 254 VAL A N 1
ATOM 2034 C CA . VAL A 1 254 ? -53.838 7.204 54.306 1.00 54.12 254 VAL A CA 1
ATOM 2035 C C . VAL A 1 254 ? -53.558 7.875 52.967 1.00 54.12 254 VAL A C 1
ATOM 2037 O O . VAL A 1 254 ? -53.492 7.195 51.944 1.00 54.12 254 VAL A O 1
ATOM 2040 N N . LEU A 1 255 ? -53.422 9.198 52.972 1.00 59.09 255 LEU A N 1
ATOM 2041 C CA . LEU A 1 255 ? -53.076 9.965 51.775 1.00 59.09 255 LEU A CA 1
ATOM 2042 C C . LEU A 1 255 ? -51.575 9.839 51.465 1.00 59.09 255 LEU A C 1
ATOM 2044 O O . LEU A 1 255 ? -50.778 9.462 52.327 1.00 59.09 255 LEU A O 1
ATOM 2048 N N . GLU A 1 256 ? -51.173 10.173 50.237 1.00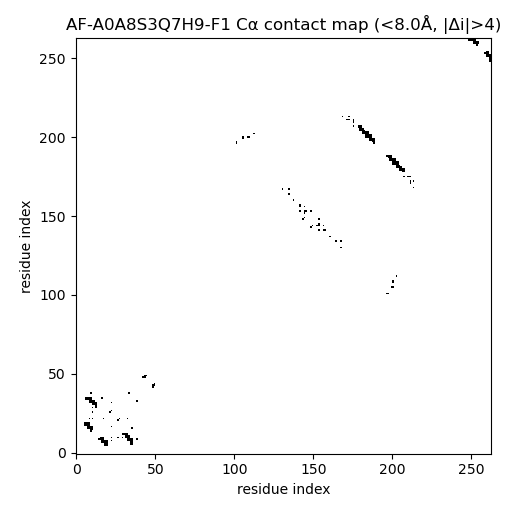 49.56 256 GLU A N 1
ATOM 2049 C CA . GLU A 1 256 ? -49.777 10.068 49.766 1.00 49.56 256 GLU A CA 1
ATOM 2050 C C . GLU A 1 256 ? -48.779 10.887 50.610 1.00 49.56 256 GLU A C 1
ATOM 2052 O O . GLU A 1 256 ? -47.592 10.570 50.666 1.00 49.56 256 GLU A O 1
ATOM 2057 N N . ASP A 1 257 ? -49.266 11.891 51.345 1.00 61.25 257 ASP A N 1
ATOM 2058 C CA . ASP A 1 257 ? -48.495 12.720 52.276 1.00 61.25 257 ASP A CA 1
ATOM 2059 C C . ASP A 1 257 ? -48.468 12.193 53.727 1.00 61.25 257 ASP A C 1
ATOM 2061 O O . ASP A 1 257 ? -47.992 12.879 54.634 1.00 61.25 257 ASP A O 1
ATOM 2065 N N . LYS A 1 258 ? -48.945 10.961 53.951 1.00 50.00 258 LYS A N 1
ATOM 2066 C CA . LYS A 1 258 ? -48.993 10.254 55.244 1.00 50.00 258 LYS A CA 1
ATOM 2067 C C . LYS A 1 258 ? -49.948 10.852 56.284 1.00 50.00 258 LYS A C 1
ATOM 2069 O O . LYS A 1 258 ? -49.874 10.470 57.454 1.00 50.00 258 LYS A O 1
ATOM 2074 N N . ARG A 1 259 ? -50.866 11.742 55.897 1.00 60.84 259 ARG A N 1
ATOM 2075 C CA . ARG A 1 259 ? -51.966 12.171 56.776 1.00 60.84 259 ARG A CA 1
ATOM 2076 C C . ARG A 1 259 ? -53.111 11.156 56.757 1.00 60.84 259 ARG A C 1
ATOM 2078 O O . ARG A 1 259 ? -53.362 10.495 55.749 1.00 60.84 259 ARG A O 1
ATOM 2085 N N . LEU A 1 260 ? -53.794 11.030 57.896 1.00 55.59 260 LEU A N 1
ATOM 2086 C CA . LEU A 1 260 ? -54.980 10.186 58.045 1.00 55.59 260 LEU A CA 1
ATOM 2087 C C . LEU A 1 260 ? -56.229 11.003 57.713 1.00 55.59 260 LEU A C 1
ATOM 2089 O O . LEU A 1 260 ? -56.452 12.055 58.309 1.00 55.59 260 LEU A O 1
ATOM 2093 N N . PHE A 1 261 ? -57.033 10.508 56.774 1.00 51.47 261 PHE A N 1
ATOM 2094 C CA . PHE A 1 261 ? -58.327 11.076 56.411 1.00 51.47 261 PHE A CA 1
ATOM 2095 C C . PHE A 1 261 ? -59.445 10.135 56.872 1.00 51.47 261 PHE A C 1
ATOM 2097 O O . PHE A 1 261 ? -59.400 8.937 56.580 1.00 51.47 261 PHE A O 1
ATOM 2104 N N . PHE A 1 262 ? -60.423 10.674 57.599 1.00 61.28 262 PHE A N 1
ATOM 2105 C CA . PHE A 1 262 ? -61.588 9.937 58.093 1.00 61.28 262 PHE A CA 1
ATOM 2106 C C . PHE A 1 262 ? -62.770 10.193 57.142 1.00 61.28 262 PHE A C 1
ATOM 2108 O O . PHE A 1 262 ? -63.055 11.356 56.856 1.00 61.28 262 PHE A O 1
ATOM 2115 N N . LEU A 1 263 ? -63.390 9.123 56.625 1.00 51.88 263 LEU A N 1
ATOM 2116 C CA . LEU A 1 263 ? -64.531 9.151 55.689 1.00 51.88 263 LEU A CA 1
ATOM 2117 C C . LEU A 1 263 ? -65.865 9.006 56.412 1.00 51.88 263 LEU A C 1
ATOM 2119 O O . LEU A 1 263 ? -66.073 7.919 57.000 1.00 51.88 263 LEU A O 1
#

Solvent-accessible surface area (backbone atoms only — not comparable to full-atom values): 15898 Å² total; per-residue (Å²): 132,85,82,78,79,67,68,50,26,30,38,64,87,74,77,43,83,36,48,58,64,49,38,67,71,78,39,62,83,52,89,52,67,44,50,40,72,71,66,53,56,64,38,82,76,31,66,70,44,48,52,49,53,51,50,50,51,52,51,50,54,53,51,52,53,49,53,49,51,51,54,53,48,51,53,49,50,56,51,49,50,54,51,49,54,52,50,52,52,54,50,52,53,51,51,53,54,51,52,50,52,51,51,55,51,50,54,48,51,48,50,52,55,50,50,56,50,50,55,50,51,55,50,53,52,48,57,50,50,54,50,51,51,53,52,48,54,54,48,52,51,52,52,50,30,66,78,71,40,58,92,65,44,46,61,53,49,53,62,59,44,49,62,54,49,54,53,49,52,55,49,51,47,54,48,41,76,68,40,56,48,71,47,84,44,79,45,72,50,77,90,56,102,80,68,95,59,78,50,49,78,42,79,45,74,42,80,46,92,56,86,79,75,80,83,78,80,76,77,78,78,73,80,85,65,75,78,68,79,77,77,80,75,84,78,82,75,87,69,91,52,94,90,64,89,85,84,79,78,76,53,78,48,74,46,100,86,72,48,82,43,79,70